Protein AF-A0A4Y9XYT8-F1 (afdb_monomer_lite)

Structure (mmCIF, N/CA/C/O backbone):
data_AF-A0A4Y9XYT8-F1
#
_entry.id   AF-A0A4Y9XYT8-F1
#
loop_
_atom_site.group_PDB
_atom_site.id
_atom_site.type_symbol
_atom_site.label_atom_id
_atom_site.label_alt_id
_atom_site.label_comp_id
_atom_site.label_asym_id
_atom_site.label_entity_id
_atom_site.label_seq_id
_atom_site.pdbx_PDB_ins_code
_atom_site.Cartn_x
_atom_site.Cartn_y
_atom_site.Cartn_z
_atom_site.occupancy
_atom_site.B_iso_or_equiv
_atom_site.auth_seq_id
_atom_site.auth_comp_id
_atom_site.auth_asym_id
_atom_site.auth_atom_id
_atom_site.pdbx_PDB_model_num
ATOM 1 N N . MET A 1 1 ? -50.948 -1.948 9.577 1.00 40.38 1 MET A N 1
ATOM 2 C CA . MET A 1 1 ? -50.170 -0.744 9.935 1.00 40.38 1 MET A CA 1
ATOM 3 C C . MET A 1 1 ? -48.791 -0.920 9.334 1.00 40.38 1 MET A C 1
ATOM 5 O O . MET A 1 1 ? -48.155 -1.920 9.627 1.00 40.38 1 MET A O 1
ATOM 9 N N . ILE A 1 2 ? -48.406 -0.050 8.404 1.00 36.47 2 ILE A N 1
ATOM 10 C CA . ILE A 1 2 ? -47.168 -0.154 7.622 1.00 36.47 2 ILE A CA 1
ATOM 11 C C . ILE A 1 2 ? -46.182 0.853 8.223 1.00 36.47 2 ILE A C 1
ATOM 13 O O . ILE A 1 2 ? -46.493 2.042 8.267 1.00 36.47 2 ILE A O 1
ATOM 17 N N . CYS A 1 3 ? -45.038 0.385 8.728 1.00 30.91 3 CYS A N 1
ATOM 18 C CA . CYS A 1 3 ? -43.943 1.254 9.167 1.00 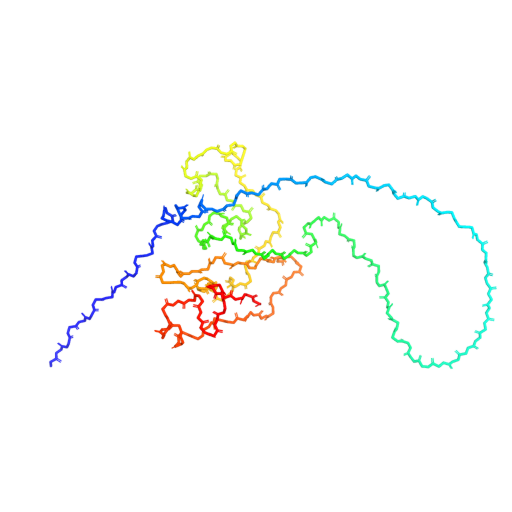30.91 3 CYS A CA 1
ATOM 19 C C . CYS A 1 3 ? -43.321 1.966 7.953 1.00 30.91 3 CYS A C 1
ATOM 21 O O . CYS A 1 3 ? -43.099 1.310 6.932 1.00 30.91 3 CYS A O 1
ATOM 23 N N . PRO A 1 4 ? -43.009 3.272 8.028 1.00 39.41 4 PRO A N 1
ATOM 24 C CA . PRO A 1 4 ? -42.284 3.945 6.957 1.00 39.41 4 PRO A CA 1
ATOM 25 C C . PRO A 1 4 ? -40.805 3.503 6.931 1.00 39.41 4 PRO A C 1
ATOM 27 O O . PRO A 1 4 ? -40.253 3.150 7.977 1.00 39.41 4 PRO A O 1
ATOM 30 N N . PRO A 1 5 ? -40.143 3.519 5.759 1.00 36.69 5 PRO A N 1
ATOM 31 C CA . PRO A 1 5 ? -38.741 3.137 5.635 1.00 36.69 5 PRO A CA 1
ATOM 32 C C . PRO A 1 5 ? -37.810 4.211 6.221 1.00 36.69 5 PRO A C 1
ATOM 34 O O . PRO A 1 5 ? -37.991 5.408 5.995 1.00 36.69 5 PRO A O 1
ATOM 37 N N . VAL A 1 6 ? -36.790 3.767 6.959 1.00 39.28 6 VAL A N 1
ATOM 38 C CA . VAL A 1 6 ? -35.702 4.603 7.492 1.00 39.28 6 VAL A CA 1
ATOM 39 C C . VAL A 1 6 ? -34.775 5.014 6.336 1.00 39.28 6 VAL A C 1
ATOM 41 O O . VAL A 1 6 ? -34.390 4.149 5.546 1.00 39.28 6 VAL A O 1
ATOM 44 N N . PRO A 1 7 ? -34.388 6.296 6.193 1.00 33.38 7 PRO A N 1
ATOM 45 C CA . PRO A 1 7 ? -33.489 6.712 5.122 1.00 33.38 7 PRO A CA 1
ATOM 46 C C . PRO A 1 7 ? -32.069 6.195 5.382 1.00 33.38 7 PRO A C 1
ATOM 48 O O . PRO A 1 7 ? -31.508 6.413 6.458 1.00 33.38 7 PRO A O 1
ATOM 51 N N . SER A 1 8 ? -31.462 5.539 4.387 1.00 35.75 8 SER A N 1
ATOM 52 C CA . SER A 1 8 ? -30.054 5.150 4.457 1.00 35.75 8 SER A CA 1
ATOM 53 C C . SER A 1 8 ? -29.175 6.403 4.412 1.00 35.75 8 SER A C 1
ATOM 55 O O . SER A 1 8 ? -29.166 7.166 3.442 1.00 35.75 8 SER A O 1
ATOM 57 N N . ARG A 1 9 ? -28.427 6.652 5.491 1.00 33.47 9 ARG A N 1
ATOM 58 C CA . ARG A 1 9 ? -27.338 7.630 5.463 1.00 33.47 9 ARG A CA 1
ATOM 59 C C . ARG A 1 9 ? -26.231 7.045 4.595 1.00 33.47 9 ARG A C 1
ATOM 61 O O . ARG A 1 9 ? -25.470 6.202 5.051 1.00 33.47 9 ARG A O 1
ATOM 68 N N . ARG A 1 10 ? -26.126 7.503 3.345 1.00 33.81 10 ARG A N 1
ATOM 69 C CA . ARG A 1 10 ? -24.861 7.416 2.608 1.00 33.81 10 ARG A CA 1
ATOM 70 C C . ARG A 1 10 ? -23.824 8.193 3.416 1.00 33.81 10 ARG A C 1
ATOM 72 O O . ARG A 1 10 ? -23.947 9.414 3.535 1.00 33.81 10 ARG A O 1
ATOM 79 N N . SER A 1 11 ? -22.839 7.501 3.980 1.00 33.44 11 SER A N 1
ATOM 80 C CA . SER A 1 11 ? -21.613 8.143 4.440 1.00 33.44 11 SER A CA 1
ATOM 81 C C . SER A 1 11 ? -21.019 8.873 3.234 1.00 33.44 11 SER A C 1
ATOM 83 O O . SER A 1 11 ? -20.747 8.286 2.186 1.00 33.44 11 SER A O 1
ATOM 85 N N . ARG A 1 12 ? -20.922 10.202 3.322 1.00 30.95 12 ARG A N 1
ATOM 86 C CA . ARG A 1 12 ? -20.112 10.958 2.370 1.00 30.95 12 ARG A CA 1
ATOM 87 C C . ARG A 1 12 ? -18.673 10.575 2.664 1.00 30.95 12 ARG A C 1
ATOM 89 O O . ARG A 1 12 ? -18.147 10.987 3.689 1.00 30.95 12 ARG A O 1
ATOM 96 N N . VAL A 1 13 ? -18.069 9.794 1.776 1.00 36.06 13 VAL A N 1
ATOM 97 C CA . VAL A 1 13 ? -16.615 9.650 1.724 1.00 36.06 13 VAL A CA 1
ATOM 98 C C . VAL A 1 13 ? -16.049 11.064 1.536 1.00 36.06 13 VAL A C 1
ATOM 100 O O . VAL A 1 13 ? -16.443 11.733 0.571 1.00 36.06 13 VAL A O 1
ATOM 103 N N . PRO A 1 14 ? -15.229 11.590 2.463 1.00 31.83 14 PRO A N 1
ATOM 104 C CA . PRO A 1 14 ? -14.625 12.895 2.274 1.00 31.83 14 PRO A CA 1
ATOM 105 C C . PRO A 1 14 ? -13.705 12.847 1.050 1.00 31.83 14 PRO A C 1
ATOM 107 O O . PRO A 1 14 ? -12.976 11.888 0.817 1.00 31.83 14 PRO A O 1
ATOM 110 N N . SER A 1 15 ? -13.796 13.884 0.222 1.00 34.72 15 SER A N 1
ATOM 111 C CA . SER A 1 15 ? -12.918 14.067 -0.931 1.00 34.72 15 SER A CA 1
ATOM 112 C C . SER A 1 15 ? -11.473 14.226 -0.451 1.00 34.72 15 SER A C 1
ATOM 114 O O . SER A 1 15 ? -11.229 14.947 0.516 1.00 34.72 15 SER A O 1
ATOM 116 N N . CYS A 1 16 ? -10.539 13.607 -1.184 1.00 38.94 16 CYS A N 1
ATOM 117 C CA . CYS A 1 16 ? -9.081 13.579 -0.981 1.00 38.94 16 CYS A CA 1
ATOM 118 C C . CYS A 1 16 ? -8.432 14.935 -0.617 1.00 38.94 16 CYS A C 1
ATOM 120 O O . CYS A 1 16 ? -7.343 14.979 -0.065 1.00 38.94 16 CYS A O 1
ATOM 122 N N . LYS A 1 17 ? -9.120 16.056 -0.859 1.00 37.78 17 LYS A N 1
ATOM 123 C CA . LYS A 1 17 ? -8.653 17.416 -0.560 1.00 37.78 17 LYS A CA 1
ATOM 124 C C . LYS A 1 17 ? -8.574 17.781 0.927 1.00 37.78 17 LYS A C 1
ATOM 126 O O . LYS A 1 17 ? -8.024 18.829 1.237 1.00 37.78 17 LYS A O 1
ATOM 131 N N . HIS A 1 18 ? -9.186 17.016 1.835 1.00 31.20 18 HIS A N 1
ATOM 132 C CA . HIS A 1 18 ? -9.219 17.375 3.264 1.00 31.20 18 HIS A CA 1
ATOM 133 C C . HIS A 1 18 ? -8.164 16.679 4.129 1.00 31.20 18 HIS A C 1
ATOM 135 O O . HIS A 1 18 ? -7.937 17.132 5.242 1.00 31.20 18 HIS A O 1
ATOM 141 N N . ILE A 1 19 ? -7.509 15.627 3.633 1.00 42.62 19 ILE A N 1
ATOM 142 C CA . ILE A 1 19 ? -6.565 14.835 4.439 1.00 42.62 19 ILE A CA 1
ATOM 143 C C . ILE A 1 19 ? -5.172 15.495 4.480 1.00 42.62 19 ILE A C 1
ATOM 145 O O . ILE A 1 19 ? -4.462 15.397 5.472 1.00 42.62 19 ILE A O 1
ATOM 149 N N . GLU A 1 20 ? -4.798 16.264 3.455 1.00 41.78 20 GLU A N 1
ATOM 150 C CA . GLU A 1 20 ? -3.432 16.798 3.340 1.00 41.78 20 GLU A CA 1
ATOM 151 C C . GLU A 1 20 ? -3.100 17.963 4.287 1.00 41.78 20 GLU A C 1
ATOM 153 O O . GLU A 1 20 ? -1.927 18.254 4.510 1.00 41.78 20 GLU A O 1
ATOM 158 N N . HIS A 1 21 ? -4.096 18.639 4.869 1.00 32.47 21 HIS A N 1
ATOM 159 C CA . HIS A 1 21 ? -3.844 19.867 5.633 1.00 32.47 21 HIS A CA 1
ATOM 160 C C . HIS A 1 21 ? -3.401 19.625 7.093 1.00 32.47 21 HIS A C 1
ATOM 162 O O . HIS A 1 21 ? -2.993 20.574 7.764 1.00 32.47 21 HIS A O 1
ATOM 168 N N . GLU A 1 22 ? -3.445 18.387 7.600 1.00 36.38 22 GLU A N 1
ATOM 169 C CA . GLU A 1 22 ? -3.077 18.076 8.996 1.00 36.38 22 GLU A CA 1
ATOM 170 C C . GLU A 1 22 ? -1.675 17.453 9.160 1.00 36.38 22 GLU A C 1
ATOM 172 O O . GLU A 1 22 ? -1.097 17.541 10.242 1.00 36.38 22 GLU A O 1
ATOM 177 N N . ALA A 1 23 ? -1.048 16.935 8.097 1.00 37.75 23 ALA A N 1
ATOM 178 C CA . ALA A 1 23 ? 0.221 16.195 8.200 1.00 37.75 23 ALA A CA 1
ATOM 179 C C . ALA A 1 23 ? 1.506 17.061 8.242 1.00 37.75 23 ALA A C 1
ATOM 181 O O . ALA A 1 23 ? 2.606 16.535 8.400 1.00 37.75 23 ALA A O 1
ATOM 182 N N . GLN A 1 24 ? 1.420 18.390 8.106 1.00 32.44 24 GLN A N 1
ATOM 183 C CA . GLN A 1 24 ? 2.600 19.246 7.862 1.00 32.44 24 GLN A CA 1
ATOM 184 C C . GLN A 1 24 ? 3.195 19.978 9.071 1.00 32.44 24 GLN A C 1
ATOM 186 O O . GLN A 1 24 ? 4.059 20.838 8.899 1.00 32.44 24 GLN A O 1
ATOM 191 N N . THR A 1 25 ? 2.834 19.603 10.302 1.00 34.47 25 THR A N 1
ATOM 192 C CA . THR A 1 25 ? 3.392 20.246 11.508 1.00 34.47 25 THR A CA 1
ATOM 193 C C . THR A 1 25 ? 4.054 19.260 12.476 1.00 34.47 25 THR A C 1
ATOM 195 O O . THR A 1 25 ? 3.701 19.224 13.646 1.00 34.47 25 THR A O 1
ATOM 198 N N . ALA A 1 26 ? 5.048 18.482 12.033 1.00 33.06 26 ALA A N 1
ATOM 199 C CA . ALA A 1 26 ? 6.052 17.889 12.930 1.00 33.06 26 ALA A CA 1
ATOM 200 C C . ALA A 1 26 ? 7.251 17.323 12.148 1.00 33.06 26 ALA A C 1
ATOM 202 O O . ALA A 1 26 ? 7.096 16.388 11.375 1.00 33.06 26 ALA A O 1
ATOM 203 N N . GLY A 1 27 ? 8.464 17.844 12.382 1.00 29.67 27 GLY A N 1
ATOM 204 C CA . GLY A 1 27 ? 9.699 17.150 11.981 1.00 29.67 27 GLY A CA 1
ATOM 205 C C . GLY A 1 27 ? 10.807 18.019 11.384 1.00 29.67 27 GLY A C 1
ATOM 206 O O . GLY A 1 27 ? 11.159 17.870 10.221 1.00 29.67 27 GLY A O 1
ATOM 207 N N . THR A 1 28 ? 11.430 18.893 12.183 1.00 29.36 28 THR A N 1
ATOM 208 C CA . THR A 1 28 ? 12.785 19.384 11.867 1.00 29.36 28 THR A CA 1
ATOM 209 C C . THR A 1 28 ? 13.800 18.424 12.478 1.00 29.36 28 THR A C 1
ATOM 211 O O . THR A 1 28 ? 13.913 18.373 13.701 1.00 29.36 28 THR A O 1
ATOM 214 N N . SER A 1 29 ? 14.563 17.698 11.657 1.00 31.34 29 SER A N 1
ATOM 215 C CA . SER A 1 29 ? 15.675 16.866 12.135 1.00 31.34 29 SER A CA 1
ATOM 216 C C . SER A 1 29 ? 16.992 17.239 11.451 1.00 31.34 29 SER A C 1
ATOM 218 O O . SER A 1 29 ? 17.051 17.478 10.244 1.00 31.34 29 SER A O 1
ATOM 220 N N . ARG A 1 30 ? 18.045 17.372 12.265 1.00 30.67 30 ARG A N 1
ATOM 221 C CA . ARG A 1 30 ? 19.384 17.857 11.894 1.00 30.67 30 ARG A CA 1
ATOM 222 C C . ARG A 1 30 ? 20.196 16.747 11.211 1.00 30.67 30 ARG A C 1
ATOM 224 O O . ARG A 1 30 ? 20.225 15.622 11.696 1.00 30.67 30 ARG A O 1
ATOM 231 N N . LYS A 1 31 ? 20.896 17.086 10.121 1.00 24.55 31 LYS A N 1
ATOM 232 C CA . LYS A 1 31 ? 21.837 16.204 9.404 1.00 24.55 31 LYS A CA 1
ATOM 233 C C . LYS A 1 31 ? 23.101 15.928 10.231 1.00 24.55 31 LYS A C 1
ATOM 235 O O . LYS A 1 31 ? 23.687 16.866 10.767 1.00 24.55 31 LYS A O 1
ATOM 240 N N . VAL A 1 32 ? 23.560 14.676 10.237 1.00 30.64 32 VAL A N 1
ATOM 241 C CA . VAL A 1 32 ? 24.922 14.270 10.624 1.00 30.64 32 VAL A CA 1
ATOM 242 C C . VAL A 1 32 ? 25.472 13.375 9.507 1.00 30.64 32 VAL A C 1
ATOM 244 O O . VAL A 1 32 ? 24.820 12.406 9.126 1.00 30.64 32 VAL A O 1
ATOM 247 N N . GLU A 1 33 ? 26.633 13.728 8.952 1.00 26.97 33 GLU A N 1
ATOM 248 C CA . GLU A 1 33 ? 27.355 12.952 7.928 1.00 26.97 33 GLU A CA 1
ATOM 249 C C . GLU A 1 33 ? 28.389 12.006 8.573 1.00 26.97 33 GLU A C 1
ATOM 251 O O . GLU A 1 33 ? 29.023 12.408 9.552 1.00 26.97 33 GLU A O 1
ATOM 256 N N . PRO A 1 34 ? 28.630 10.794 8.029 1.00 30.92 34 PRO A N 1
ATOM 257 C CA . PRO A 1 34 ? 29.733 9.936 8.456 1.00 30.92 34 PRO A CA 1
ATOM 258 C C . PRO A 1 34 ? 30.921 9.936 7.469 1.00 30.92 34 PRO A C 1
ATOM 260 O O . PRO A 1 34 ? 30.753 9.900 6.250 1.00 30.92 34 PRO A O 1
ATOM 263 N N . THR A 1 35 ? 32.139 9.933 8.017 1.00 29.61 35 THR A N 1
ATOM 264 C CA . THR A 1 35 ? 33.430 9.800 7.310 1.00 29.61 35 THR A CA 1
ATOM 265 C C . THR A 1 35 ? 33.824 8.333 7.052 1.00 29.61 35 THR A C 1
ATOM 267 O O . THR A 1 35 ? 33.418 7.465 7.824 1.00 29.61 35 THR A O 1
ATOM 270 N N . PRO A 1 36 ? 34.642 8.028 6.020 1.00 32.22 36 PRO A N 1
ATOM 271 C CA . PRO A 1 36 ? 34.944 6.654 5.613 1.00 32.22 36 PRO A CA 1
ATOM 272 C C . PRO A 1 36 ? 36.187 6.073 6.310 1.00 32.22 36 PRO A C 1
ATOM 274 O O . PRO A 1 36 ? 37.252 6.688 6.301 1.00 32.22 36 PRO A O 1
ATOM 277 N N . GLU A 1 37 ? 36.079 4.847 6.830 1.00 31.31 37 GLU A N 1
ATOM 278 C CA . GLU A 1 37 ? 37.227 4.040 7.265 1.00 31.31 37 GLU A CA 1
ATOM 279 C C . GLU A 1 37 ? 37.629 3.009 6.197 1.00 31.31 37 GLU A C 1
ATOM 281 O O . GLU A 1 37 ? 36.810 2.298 5.614 1.00 31.31 37 GLU A O 1
ATOM 286 N N . THR A 1 38 ? 38.931 2.957 5.933 1.00 31.44 38 THR A N 1
ATOM 287 C CA . THR A 1 38 ? 39.626 2.108 4.960 1.00 31.44 38 THR A CA 1
ATOM 288 C C . THR A 1 38 ? 39.922 0.715 5.522 1.00 31.44 38 THR A C 1
ATOM 290 O O . THR A 1 38 ? 40.574 0.608 6.559 1.00 31.44 38 THR A O 1
ATOM 293 N N . TYR A 1 39 ? 39.540 -0.357 4.815 1.00 28.14 39 TYR A N 1
ATOM 294 C CA . TYR A 1 39 ? 39.854 -1.736 5.215 1.00 28.14 39 TYR A CA 1
ATOM 295 C C . TYR A 1 39 ? 41.159 -2.239 4.575 1.00 28.14 39 TYR A C 1
ATOM 297 O O . TYR A 1 39 ? 41.340 -2.193 3.356 1.00 28.14 39 TYR A O 1
ATOM 305 N N . GLY A 1 40 ? 42.083 -2.691 5.426 1.00 31.53 40 GLY A N 1
ATOM 306 C CA . GLY A 1 40 ? 43.433 -3.129 5.083 1.00 31.53 40 GLY A CA 1
ATOM 307 C C . GLY A 1 40 ? 43.525 -4.552 4.521 1.00 31.53 40 GLY A C 1
ATOM 308 O O . GLY A 1 40 ? 42.749 -5.446 4.841 1.00 31.53 40 GLY A O 1
ATOM 309 N N . ARG A 1 41 ? 44.538 -4.730 3.672 1.00 29.45 41 ARG A N 1
ATOM 310 C CA . ARG A 1 41 ? 44.947 -5.937 2.943 1.00 29.45 41 ARG A CA 1
ATOM 311 C C . ARG A 1 41 ? 45.745 -6.882 3.861 1.00 29.45 41 ARG A C 1
ATOM 313 O O . ARG A 1 41 ? 46.766 -6.468 4.400 1.00 29.45 41 ARG A O 1
ATOM 320 N N . GLY A 1 42 ? 45.330 -8.147 3.981 1.00 29.73 42 GLY A N 1
ATOM 321 C CA . GLY A 1 42 ? 46.046 -9.208 4.707 1.00 29.73 42 GLY A CA 1
ATOM 322 C C . GLY A 1 42 ? 46.347 -10.413 3.811 1.00 29.73 42 GLY A C 1
ATOM 323 O O . GLY A 1 42 ? 45.466 -10.916 3.125 1.00 29.73 42 GLY A O 1
ATOM 324 N N . VAL A 1 43 ? 47.614 -10.821 3.796 1.00 31.00 43 VAL A N 1
ATOM 325 C CA . VAL A 1 43 ? 48.253 -11.844 2.949 1.00 31.00 43 VAL A CA 1
ATOM 326 C C . VAL A 1 43 ? 48.176 -13.224 3.620 1.00 31.00 43 VAL A C 1
ATOM 328 O O . VAL A 1 43 ? 48.321 -13.300 4.836 1.00 31.00 43 VAL A O 1
ATOM 331 N N . GLY A 1 44 ? 48.043 -14.314 2.854 1.00 27.22 44 GLY A N 1
ATOM 332 C CA . GLY A 1 44 ? 48.206 -15.679 3.377 1.00 27.22 44 GLY A CA 1
ATOM 333 C C . GLY A 1 44 ? 48.529 -16.706 2.288 1.00 27.22 44 GLY A C 1
ATOM 334 O O . GLY A 1 44 ? 47.726 -16.908 1.384 1.00 27.22 44 GLY A O 1
ATOM 335 N N . GLY A 1 45 ? 49.722 -17.306 2.372 1.00 27.69 45 GLY A N 1
ATOM 336 C CA . GLY A 1 45 ? 50.237 -18.362 1.493 1.00 27.69 45 GLY A CA 1
ATOM 337 C C . GLY A 1 45 ? 49.952 -19.792 1.981 1.00 27.69 45 GLY A C 1
ATOM 338 O O . GLY A 1 45 ? 49.478 -20.016 3.090 1.00 27.69 45 GLY A O 1
ATOM 339 N N . GLU A 1 46 ? 50.260 -20.739 1.097 1.00 29.98 46 GLU A N 1
ATOM 340 C CA . GLU A 1 46 ? 49.876 -22.159 1.035 1.00 29.98 46 GLU A CA 1
ATOM 341 C C . GLU A 1 46 ? 50.609 -23.114 2.016 1.00 29.98 46 GLU A C 1
ATOM 343 O O . GLU A 1 46 ? 51.804 -22.923 2.264 1.00 29.98 46 GLU A O 1
ATOM 348 N N . ARG A 1 47 ? 49.953 -24.224 2.440 1.00 30.64 47 ARG A N 1
ATOM 349 C CA . ARG A 1 47 ? 50.312 -25.643 2.110 1.00 30.64 47 ARG A CA 1
ATOM 350 C C . ARG A 1 47 ? 49.644 -26.745 2.986 1.00 30.64 47 ARG A C 1
ATOM 352 O O . ARG A 1 47 ? 49.800 -26.760 4.197 1.00 30.64 47 ARG A O 1
ATOM 359 N N . ASN A 1 48 ? 49.001 -27.689 2.279 1.00 28.48 48 ASN A N 1
ATOM 360 C CA . ASN A 1 48 ? 48.954 -29.175 2.324 1.00 28.48 48 ASN A CA 1
ATOM 361 C C . ASN A 1 48 ? 48.708 -30.052 3.588 1.00 28.48 48 ASN A C 1
ATOM 363 O O . ASN A 1 48 ? 49.545 -30.156 4.475 1.00 28.48 48 ASN A O 1
ATOM 367 N N . GLU A 1 49 ? 47.603 -30.815 3.470 1.00 33.66 49 GLU A N 1
ATOM 368 C CA . GLU A 1 49 ? 47.334 -32.271 3.633 1.00 33.66 49 GLU A CA 1
ATOM 369 C C . GLU A 1 49 ? 47.755 -33.107 4.867 1.00 33.66 49 GLU A C 1
ATOM 371 O O . GLU A 1 49 ? 48.926 -33.276 5.191 1.00 33.66 49 GLU A O 1
ATOM 376 N N . GLY A 1 50 ? 46.761 -33.834 5.410 1.00 27.38 50 GLY A N 1
ATOM 377 C CA . GLY A 1 50 ? 46.916 -35.042 6.231 1.00 27.38 50 GLY A CA 1
ATOM 378 C C . GLY A 1 50 ? 45.574 -35.767 6.450 1.00 27.38 50 GLY A C 1
ATOM 379 O O . GLY A 1 50 ? 44.610 -35.164 6.906 1.00 27.38 50 GLY A O 1
ATOM 380 N N . ARG A 1 51 ? 45.502 -37.060 6.100 1.00 33.00 51 ARG A N 1
ATOM 381 C CA . ARG A 1 51 ? 44.309 -37.938 6.122 1.00 33.00 51 ARG A CA 1
ATOM 382 C C . ARG A 1 51 ? 44.306 -38.859 7.351 1.00 33.00 51 ARG A C 1
ATOM 384 O O . ARG A 1 51 ? 45.313 -39.519 7.587 1.00 33.00 51 ARG A O 1
ATOM 391 N N . ALA A 1 52 ? 43.162 -39.022 8.026 1.00 29.88 52 ALA A N 1
ATOM 392 C CA . ALA A 1 52 ? 42.831 -40.206 8.839 1.00 29.88 52 ALA A CA 1
ATOM 393 C C . ALA A 1 52 ? 41.304 -40.354 9.039 1.00 29.88 52 ALA A C 1
ATOM 395 O O . ALA A 1 52 ? 40.597 -39.367 9.210 1.00 29.88 52 ALA A O 1
ATOM 396 N N . ASN A 1 53 ? 40.816 -41.600 8.981 1.00 34.44 53 ASN A N 1
ATOM 397 C CA . ASN A 1 53 ? 39.407 -42.020 9.041 1.00 34.44 53 ASN A CA 1
ATOM 398 C C . ASN A 1 53 ? 38.835 -42.053 10.475 1.00 34.44 53 ASN A C 1
ATOM 400 O O . ASN A 1 53 ? 39.536 -42.454 11.401 1.00 34.44 53 ASN A O 1
ATOM 404 N N . GLY A 1 54 ? 37.523 -41.827 10.612 1.00 29.16 54 GLY A N 1
ATOM 405 C CA . GLY A 1 54 ? 36.725 -42.214 11.784 1.00 29.16 54 GLY A CA 1
ATOM 406 C C . GLY A 1 54 ? 35.223 -42.014 11.545 1.00 29.16 54 GLY A C 1
ATOM 407 O O . GLY A 1 54 ? 34.800 -40.928 11.175 1.00 29.16 54 GLY A O 1
ATOM 408 N N . SER A 1 55 ? 34.425 -43.072 11.707 1.00 40.62 55 SER A N 1
ATOM 409 C CA . SER A 1 55 ? 32.959 -43.068 11.587 1.00 40.62 55 SER A CA 1
ATOM 410 C C . SER A 1 55 ? 32.281 -42.497 12.836 1.00 40.62 55 SER A C 1
ATOM 412 O O . SER A 1 55 ? 32.576 -42.982 13.923 1.00 40.62 55 SER A O 1
ATOM 414 N N . ALA A 1 56 ? 31.313 -41.585 12.686 1.00 32.31 56 ALA A N 1
ATOM 415 C CA . ALA A 1 56 ? 30.164 -41.431 13.591 1.00 32.31 56 ALA A CA 1
ATOM 416 C C . ALA A 1 56 ? 29.168 -40.378 13.071 1.00 32.31 56 ALA A C 1
ATOM 418 O O . ALA A 1 56 ? 29.586 -39.299 12.682 1.00 32.31 56 ALA A O 1
ATOM 419 N N . ALA A 1 57 ? 27.875 -40.711 13.186 1.00 31.77 57 ALA A N 1
ATOM 420 C CA . ALA A 1 57 ? 26.699 -39.832 13.226 1.00 31.77 57 ALA A CA 1
ATOM 421 C C . ALA A 1 57 ? 26.426 -38.923 12.009 1.00 31.77 57 ALA A C 1
ATOM 423 O O . ALA A 1 57 ? 27.260 -38.145 11.574 1.00 31.77 57 ALA A O 1
ATOM 424 N N . GLY A 1 58 ? 25.202 -39.005 11.476 1.00 44.06 58 GLY A N 1
ATOM 425 C CA . GLY A 1 58 ? 24.738 -38.150 10.386 1.00 44.06 58 GLY A CA 1
ATOM 426 C C . GLY A 1 58 ? 24.845 -36.670 10.748 1.00 44.06 58 GLY A C 1
ATOM 427 O O . GLY A 1 58 ? 24.047 -36.157 11.530 1.00 44.06 58 GLY A O 1
ATOM 428 N N . GLU A 1 59 ? 25.830 -35.997 10.161 1.00 36.66 59 GLU A N 1
ATOM 429 C CA . GLU A 1 59 ? 25.919 -34.546 10.138 1.00 36.66 59 GLU A CA 1
ATOM 430 C C . GLU A 1 59 ? 24.751 -33.999 9.317 1.00 36.66 59 GLU A C 1
ATOM 432 O O . GLU A 1 59 ? 24.578 -34.326 8.139 1.00 36.66 59 GLU A O 1
ATOM 437 N N . LEU A 1 60 ? 23.961 -33.122 9.938 1.00 54.19 60 LEU A N 1
ATOM 438 C CA . LEU A 1 60 ? 23.202 -32.106 9.223 1.00 54.19 60 LEU A CA 1
ATOM 439 C C . LEU A 1 60 ? 24.228 -31.256 8.469 1.00 54.19 60 LEU A C 1
ATOM 441 O O . LEU A 1 60 ? 24.735 -30.266 8.992 1.00 54.19 60 LEU A O 1
ATOM 445 N N . SER A 1 61 ? 24.581 -31.693 7.259 1.00 47.16 61 SER A N 1
ATOM 446 C CA . SER A 1 61 ? 25.360 -30.904 6.320 1.00 47.16 61 SER A CA 1
ATOM 447 C C . SER A 1 61 ? 24.514 -29.682 6.004 1.00 47.16 61 SER A C 1
ATOM 449 O O . SER A 1 61 ? 23.612 -29.722 5.167 1.00 47.16 61 SER A O 1
ATOM 451 N N . GLY A 1 62 ? 24.758 -28.604 6.750 1.00 61.97 62 GLY A N 1
ATOM 452 C CA . GLY A 1 62 ? 24.375 -27.265 6.356 1.00 61.97 62 GLY A CA 1
ATOM 453 C C . GLY A 1 62 ? 25.088 -26.993 5.047 1.00 61.97 62 GLY A C 1
ATOM 454 O O . GLY A 1 62 ? 26.198 -26.466 5.041 1.00 61.97 62 GLY A O 1
ATOM 455 N N . SER A 1 63 ? 24.487 -27.432 3.940 1.00 61.72 63 SER A N 1
ATOM 456 C CA . SER A 1 63 ? 24.957 -27.098 2.614 1.00 61.72 63 SER A CA 1
ATOM 457 C C . SER A 1 63 ? 24.884 -25.584 2.542 1.00 61.72 63 SER A C 1
ATOM 459 O O . SER A 1 63 ? 23.789 -25.015 2.495 1.00 61.72 63 SER A O 1
ATOM 461 N N . SER A 1 64 ? 26.038 -24.929 2.596 1.00 71.06 64 SER A N 1
ATOM 462 C CA . SER A 1 64 ? 26.170 -23.528 2.242 1.00 71.06 64 SER A CA 1
ATOM 463 C C . SER A 1 64 ? 25.863 -23.431 0.754 1.00 71.06 64 SER A C 1
ATOM 465 O O . SER A 1 64 ? 26.748 -23.470 -0.100 1.00 71.06 64 SER A O 1
ATOM 467 N N . LEU A 1 65 ? 24.569 -23.394 0.430 1.00 77.75 65 LEU A N 1
ATOM 468 C CA . LEU A 1 65 ? 24.131 -23.082 -0.915 1.00 77.75 65 LEU A CA 1
ATOM 469 C C . LEU A 1 65 ? 24.806 -21.761 -1.293 1.00 77.75 65 LEU A C 1
ATOM 471 O O . LEU A 1 65 ? 24.833 -20.834 -0.472 1.00 77.75 65 LEU A O 1
ATOM 475 N N . PRO A 1 66 ? 25.403 -21.676 -2.492 1.00 85.06 66 PRO A N 1
ATOM 476 C CA . PRO A 1 66 ? 26.013 -20.436 -2.925 1.00 85.06 66 PRO A CA 1
ATOM 477 C C . PRO A 1 66 ? 24.952 -19.326 -2.895 1.00 85.06 66 PRO A C 1
ATOM 479 O O . PRO A 1 66 ? 23.781 -19.601 -3.187 1.00 85.06 66 PRO A O 1
ATOM 482 N N . PRO A 1 67 ? 25.329 -18.082 -2.545 1.00 85.12 67 PRO A N 1
ATOM 483 C CA . PRO A 1 67 ? 24.393 -16.971 -2.535 1.00 85.12 67 PRO A CA 1
ATOM 484 C C . PRO A 1 67 ? 23.650 -16.870 -3.874 1.00 85.12 67 PRO A C 1
ATOM 486 O O . PRO A 1 67 ? 24.271 -17.033 -4.930 1.00 85.12 67 PRO A O 1
ATOM 489 N N . PRO A 1 68 ? 22.334 -16.604 -3.860 1.00 86.56 68 PRO A N 1
ATOM 490 C CA . PRO A 1 68 ? 21.567 -16.474 -5.086 1.00 86.56 68 PRO A CA 1
ATOM 491 C C . PRO A 1 68 ? 22.096 -15.305 -5.924 1.00 86.56 68 PRO A C 1
ATOM 493 O O . PRO A 1 68 ? 22.299 -14.199 -5.423 1.00 86.56 68 PRO A O 1
ATOM 496 N N . VAL A 1 69 ? 22.310 -15.557 -7.216 1.00 90.69 69 VAL A N 1
ATOM 497 C CA . VAL A 1 69 ? 22.739 -14.547 -8.189 1.00 90.69 69 VAL A CA 1
ATOM 498 C C . VAL A 1 69 ? 21.543 -14.152 -9.042 1.00 90.69 69 VAL A C 1
ATOM 500 O O . VAL A 1 69 ? 20.933 -14.986 -9.712 1.00 90.69 69 VAL A O 1
ATOM 503 N N . TYR A 1 70 ? 21.222 -12.862 -9.045 1.00 89.81 70 TYR A N 1
ATOM 504 C CA . TYR A 1 70 ? 20.110 -12.311 -9.811 1.00 89.81 70 TYR A CA 1
ATOM 505 C C . TYR A 1 70 ? 20.633 -11.617 -11.066 1.00 89.81 70 TYR A C 1
ATOM 507 O O . TYR A 1 70 ? 21.526 -10.778 -10.998 1.00 89.81 70 TYR A O 1
ATOM 515 N N . SER A 1 71 ? 20.065 -11.948 -12.227 1.00 91.19 71 SER A N 1
ATOM 516 C CA . SER A 1 71 ? 20.460 -11.331 -13.502 1.00 91.19 71 SER A CA 1
ATOM 517 C C . SER A 1 71 ? 19.911 -9.910 -13.696 1.00 91.19 71 SER A C 1
ATOM 519 O O . SER A 1 71 ? 20.384 -9.190 -14.564 1.00 91.19 71 SER A O 1
ATOM 521 N N . ASP A 1 72 ? 18.856 -9.547 -12.962 1.00 90.38 72 ASP A N 1
ATOM 522 C CA . ASP A 1 72 ? 18.216 -8.226 -12.964 1.00 90.38 72 ASP A CA 1
ATOM 523 C C . ASP A 1 72 ? 17.643 -7.945 -11.568 1.00 90.38 72 ASP A C 1
ATOM 525 O O . ASP A 1 72 ? 17.232 -8.873 -10.866 1.00 90.38 72 ASP A O 1
ATOM 529 N N . GLY A 1 73 ? 17.570 -6.670 -11.186 1.00 87.75 73 GLY A N 1
ATOM 530 C CA . GLY A 1 73 ? 17.060 -6.240 -9.884 1.00 87.75 73 GLY A CA 1
ATOM 531 C C . GLY A 1 73 ? 15.589 -6.596 -9.656 1.00 87.75 73 GLY A C 1
ATOM 532 O O . GLY A 1 73 ? 15.190 -6.819 -8.521 1.00 87.75 73 GLY A O 1
ATOM 533 N N . THR A 1 74 ? 14.788 -6.743 -10.719 1.00 90.00 74 THR A N 1
ATOM 534 C CA . THR A 1 74 ? 13.376 -7.168 -10.607 1.00 90.00 74 THR A CA 1
ATOM 535 C C . THR A 1 74 ? 13.206 -8.613 -10.127 1.00 90.00 74 THR A C 1
ATOM 537 O O . THR A 1 74 ? 12.126 -8.995 -9.681 1.00 90.00 74 THR A O 1
ATOM 540 N N . LYS A 1 75 ? 14.271 -9.422 -10.188 1.00 90.50 75 LYS A N 1
ATOM 541 C CA . LYS A 1 75 ? 14.278 -10.805 -9.691 1.00 90.50 75 LYS A CA 1
ATOM 542 C C . LYS A 1 75 ? 14.613 -10.902 -8.206 1.00 90.50 75 LYS A C 1
ATOM 544 O O . LYS A 1 75 ? 14.503 -11.983 -7.641 1.00 90.50 75 LYS A O 1
ATOM 549 N N . ILE A 1 76 ? 15.022 -9.799 -7.587 1.00 93.44 76 ILE A N 1
ATOM 550 C CA . ILE A 1 76 ? 15.270 -9.748 -6.151 1.00 93.44 76 ILE A CA 1
ATOM 551 C C . ILE A 1 76 ? 13.901 -9.668 -5.452 1.00 93.44 76 ILE A C 1
ATOM 553 O O . ILE A 1 76 ? 13.098 -8.792 -5.790 1.00 93.44 76 ILE A O 1
ATOM 557 N N . PRO A 1 77 ? 13.581 -10.581 -4.517 1.00 93.81 77 PRO A N 1
ATOM 558 C CA . PRO A 1 77 ? 12.370 -10.476 -3.709 1.00 93.81 77 PRO A CA 1
ATOM 559 C C . PRO A 1 77 ? 12.337 -9.145 -2.950 1.00 93.81 77 PRO A C 1
ATOM 561 O O . PRO A 1 77 ? 13.338 -8.737 -2.365 1.00 93.81 77 PRO A O 1
ATOM 564 N N . LEU A 1 78 ? 11.189 -8.472 -2.972 1.00 94.69 78 LEU A N 1
ATOM 565 C CA . LEU A 1 78 ? 11.001 -7.157 -2.371 1.00 94.69 78 LEU A CA 1
ATOM 566 C C . LEU A 1 78 ? 9.743 -7.181 -1.513 1.00 94.69 78 LEU A C 1
ATOM 568 O O . LEU A 1 78 ? 8.685 -7.595 -1.988 1.00 94.69 78 LEU A O 1
ATOM 572 N N . ILE A 1 79 ? 9.880 -6.697 -0.282 1.00 96.00 79 ILE A N 1
ATOM 573 C CA . ILE A 1 79 ? 8.779 -6.372 0.618 1.00 96.00 79 ILE A CA 1
ATOM 574 C C . ILE A 1 79 ? 8.957 -4.906 1.016 1.00 96.00 79 ILE A C 1
ATOM 576 O O . ILE A 1 79 ? 10.065 -4.500 1.366 1.00 96.00 79 ILE A O 1
ATOM 580 N N . ILE A 1 80 ? 7.890 -4.119 0.918 1.00 95.44 80 ILE A N 1
ATOM 581 C CA . ILE A 1 80 ? 7.848 -2.721 1.352 1.00 95.44 80 ILE A CA 1
ATOM 582 C C . ILE A 1 80 ? 6.759 -2.628 2.411 1.00 95.44 80 ILE A C 1
ATOM 584 O O . ILE A 1 80 ? 5.600 -2.894 2.104 1.00 95.44 80 ILE A O 1
ATOM 588 N N . CYS A 1 81 ? 7.133 -2.257 3.628 1.00 94.69 81 CYS A N 1
ATOM 589 C CA . CYS A 1 81 ? 6.201 -1.986 4.714 1.00 94.69 81 CYS A CA 1
ATOM 590 C C . CYS A 1 81 ? 6.366 -0.522 5.086 1.00 94.69 81 CYS A C 1
ATOM 592 O O . CYS A 1 81 ? 7.487 -0.113 5.395 1.00 94.69 81 CYS A O 1
ATOM 594 N N . ASP A 1 82 ? 5.288 0.246 5.031 1.00 93.00 82 ASP A N 1
ATOM 595 C CA . ASP A 1 82 ? 5.321 1.644 5.443 1.00 93.00 82 ASP A CA 1
ATOM 596 C C . ASP A 1 82 ? 3.927 2.123 5.856 1.00 93.00 82 ASP A C 1
ATOM 598 O O . ASP A 1 82 ? 2.915 1.568 5.407 1.00 93.00 82 ASP A O 1
ATOM 602 N N . ASP A 1 83 ? 3.904 3.173 6.672 1.00 91.75 83 ASP A N 1
ATOM 603 C CA . ASP A 1 83 ? 2.723 4.011 6.856 1.00 91.75 83 ASP A CA 1
ATOM 604 C C . ASP A 1 83 ? 2.751 5.080 5.764 1.00 91.75 83 ASP A C 1
ATOM 606 O O . ASP A 1 83 ? 3.461 6.089 5.827 1.00 91.75 83 ASP A O 1
ATOM 610 N N . PHE A 1 84 ? 1.981 4.833 4.716 1.00 91.69 84 PHE A N 1
ATOM 611 C CA . PHE A 1 84 ? 1.975 5.700 3.555 1.00 91.69 84 PHE A CA 1
ATOM 612 C C . PHE A 1 84 ? 1.073 6.925 3.735 1.00 91.69 84 PHE A C 1
ATOM 614 O O . PHE A 1 84 ? 1.095 7.803 2.868 1.00 91.69 84 PHE A O 1
ATOM 621 N N . ASN A 1 85 ? 0.264 6.987 4.803 1.00 90.69 85 ASN A N 1
ATOM 622 C CA . ASN A 1 85 ? -0.730 8.042 5.021 1.00 90.69 85 ASN A CA 1
ATOM 623 C C . ASN A 1 85 ? -1.599 8.319 3.776 1.00 90.69 85 ASN A C 1
ATOM 625 O O . ASN A 1 85 ? -1.979 9.455 3.483 1.00 90.69 85 ASN A O 1
ATOM 629 N N . LEU A 1 86 ? -1.897 7.265 3.012 1.00 89.38 86 LEU A N 1
ATOM 630 C CA . LEU A 1 86 ? -2.636 7.339 1.758 1.00 89.38 86 LEU A CA 1
ATOM 631 C C . LEU A 1 86 ? -3.880 6.471 1.812 1.00 89.38 86 LEU A C 1
ATOM 633 O O . LEU A 1 86 ? -3.918 5.461 2.498 1.00 89.38 86 LEU A O 1
ATOM 637 N N . MET A 1 87 ? -4.884 6.841 1.025 1.00 90.25 87 MET A N 1
ATOM 638 C CA . MET A 1 87 ? -6.058 6.002 0.800 1.00 90.25 87 MET A CA 1
ATOM 639 C C . MET A 1 87 ? -5.866 5.149 -0.464 1.00 90.25 87 MET A C 1
ATOM 641 O O . MET A 1 87 ? -5.124 5.562 -1.364 1.00 90.25 87 MET A O 1
ATOM 645 N N . PRO A 1 88 ? -6.609 4.038 -0.637 1.00 89.56 88 PRO A N 1
ATOM 646 C CA . PRO A 1 88 ? -6.517 3.195 -1.835 1.00 89.56 88 PRO A CA 1
ATOM 647 C C . PRO A 1 88 ? -6.851 3.923 -3.150 1.00 89.56 88 PRO A C 1
ATOM 649 O O . PRO A 1 88 ? -6.533 3.446 -4.233 1.00 89.56 88 PRO A O 1
ATOM 652 N N . ALA A 1 89 ? -7.501 5.089 -3.063 1.00 89.00 89 ALA A N 1
ATOM 653 C CA . ALA A 1 89 ? -7.804 5.960 -4.198 1.00 89.00 89 ALA A CA 1
ATOM 654 C C . ALA A 1 89 ? -6.662 6.930 -4.573 1.00 89.00 89 ALA A C 1
ATOM 656 O O . ALA A 1 89 ? -6.833 7.722 -5.495 1.00 89.00 89 ALA A O 1
ATOM 657 N N . SER A 1 90 ? -5.542 6.913 -3.846 1.00 92.69 90 SER A N 1
ATOM 658 C CA . SER A 1 90 ? -4.396 7.787 -4.110 1.00 92.69 90 SER A CA 1
ATOM 659 C C . SER A 1 90 ? -3.577 7.327 -5.318 1.00 92.69 90 SER A C 1
ATOM 661 O O . SER A 1 90 ? -3.470 6.137 -5.629 1.00 92.69 90 SER A O 1
ATOM 663 N N . GLY A 1 91 ? -2.903 8.279 -5.952 1.00 93.06 91 GLY A N 1
ATOM 664 C CA . GLY A 1 91 ? -1.999 8.052 -7.071 1.00 93.06 91 GLY A CA 1
ATOM 665 C C . GLY A 1 91 ? -0.748 7.278 -6.671 1.00 93.06 91 GLY A C 1
ATOM 666 O O . GLY A 1 91 ? -0.178 6.584 -7.506 1.00 93.06 91 GLY A O 1
ATOM 667 N N . VAL A 1 92 ? -0.330 7.333 -5.400 1.00 93.44 92 VAL A N 1
ATOM 668 C CA . VAL A 1 92 ? 0.775 6.502 -4.888 1.00 93.44 92 VAL A CA 1
ATOM 669 C C . VAL A 1 92 ? 0.349 5.035 -4.811 1.00 93.44 92 VAL A C 1
ATOM 671 O O . VAL A 1 92 ? 1.095 4.163 -5.262 1.00 93.44 92 VAL A O 1
ATOM 674 N N . TYR A 1 93 ? -0.866 4.756 -4.329 1.00 94.38 93 TYR A N 1
ATOM 675 C CA . TYR A 1 93 ? -1.424 3.403 -4.342 1.00 94.38 93 TYR A CA 1
ATOM 676 C C . TYR A 1 93 ? -1.580 2.874 -5.774 1.00 94.38 93 TYR A C 1
ATOM 678 O O . TYR A 1 93 ? -1.184 1.741 -6.074 1.00 94.38 93 TYR A O 1
ATOM 686 N N . GLU A 1 94 ? -2.105 3.707 -6.681 1.00 94.25 94 GLU A N 1
ATOM 687 C CA . GLU A 1 94 ? -2.204 3.381 -8.107 1.00 94.25 94 GLU A CA 1
ATOM 688 C C . GLU A 1 94 ? -0.821 3.095 -8.699 1.00 94.25 94 GLU A C 1
ATOM 690 O O . GLU A 1 94 ? -0.632 2.085 -9.378 1.00 94.25 94 GLU A O 1
ATOM 695 N N . PHE A 1 95 ? 0.164 3.942 -8.403 1.00 94.88 95 PHE A N 1
ATOM 696 C CA . PHE A 1 95 ? 1.522 3.802 -8.903 1.00 94.88 95 PHE A CA 1
ATOM 697 C C . PHE A 1 95 ? 2.149 2.473 -8.477 1.00 94.88 95 PHE A C 1
ATOM 699 O O . PHE A 1 95 ? 2.670 1.764 -9.338 1.00 94.88 95 PHE A O 1
ATOM 706 N N . LEU A 1 96 ? 2.046 2.110 -7.193 1.00 95.19 96 LEU A N 1
ATOM 707 C CA . LEU A 1 96 ? 2.589 0.859 -6.650 1.00 95.19 96 LEU A CA 1
ATOM 708 C C . LEU A 1 96 ? 1.835 -0.386 -7.144 1.00 95.19 96 LEU A C 1
ATOM 710 O O . LEU A 1 96 ? 2.453 -1.434 -7.340 1.00 95.19 96 LEU A O 1
ATOM 714 N N . SER A 1 97 ? 0.526 -0.285 -7.387 1.00 93.75 97 SER A N 1
ATOM 715 C CA . SER A 1 97 ? -0.298 -1.406 -7.869 1.00 93.75 97 SER A CA 1
ATOM 716 C C . SER A 1 97 ? -0.170 -1.632 -9.376 1.00 93.75 97 SER A C 1
ATOM 718 O O . SER A 1 97 ? 0.074 -2.745 -9.846 1.00 93.75 97 SER A O 1
ATOM 720 N N . ASN A 1 98 ? -0.333 -0.566 -10.160 1.00 94.44 98 ASN A N 1
ATOM 721 C CA . ASN A 1 98 ? -0.433 -0.629 -11.620 1.00 94.44 98 ASN A CA 1
ATOM 722 C C . ASN A 1 98 ? 0.925 -0.483 -12.305 1.00 94.44 98 ASN A C 1
ATOM 724 O O . ASN A 1 98 ? 1.048 -0.745 -13.506 1.00 94.44 98 ASN A O 1
ATOM 728 N N . ARG A 1 99 ? 1.957 -0.115 -11.539 1.00 94.19 99 ARG A N 1
ATOM 729 C CA . ARG A 1 99 ? 3.314 0.225 -11.980 1.00 94.19 99 ARG A CA 1
ATOM 730 C C . ARG A 1 99 ? 3.449 1.555 -12.691 1.00 94.19 99 ARG A C 1
ATOM 732 O O . ARG A 1 99 ? 4.569 1.934 -13.037 1.00 94.19 99 ARG A O 1
ATOM 739 N N . THR A 1 100 ? 2.343 2.236 -12.943 1.00 93.56 100 THR A N 1
ATOM 740 C CA . THR A 1 100 ? 2.298 3.498 -13.668 1.00 93.56 100 THR A CA 1
ATOM 741 C C . THR A 1 100 ? 1.238 4.393 -13.068 1.00 93.56 100 THR A C 1
ATOM 743 O O . THR A 1 100 ? 0.192 3.889 -12.676 1.00 93.56 100 THR A O 1
ATOM 746 N N . VAL A 1 101 ? 1.473 5.700 -13.083 1.00 93.31 101 VAL A N 1
ATOM 747 C CA . VAL A 1 101 ? 0.433 6.699 -12.819 1.00 93.31 101 VAL A CA 1
ATOM 748 C C . VAL A 1 101 ? 0.475 7.761 -13.915 1.00 93.31 101 VAL A C 1
ATOM 750 O O . VAL A 1 101 ? 1.552 8.142 -14.391 1.00 93.31 101 VAL A O 1
ATOM 753 N N . SER A 1 102 ? -0.708 8.182 -14.366 1.00 89.88 102 SER A N 1
ATOM 754 C CA . SER A 1 102 ? -0.851 9.189 -15.422 1.00 89.88 102 SER A CA 1
ATOM 755 C C . SER A 1 102 ? -0.297 10.532 -14.968 1.00 89.88 102 SER A C 1
ATOM 757 O O . SER A 1 102 ? -0.520 10.932 -13.834 1.00 89.88 102 SER A O 1
ATOM 759 N N . HIS A 1 103 ? 0.353 11.266 -15.870 1.00 87.56 103 HIS A N 1
ATOM 760 C CA . HIS A 1 103 ? 0.799 12.634 -15.609 1.00 87.56 103 HIS A CA 1
ATOM 761 C C . HIS A 1 103 ? -0.309 13.614 -15.190 1.00 87.56 103 HIS A C 1
ATOM 763 O O . HIS A 1 103 ? -0.031 14.555 -14.456 1.00 87.56 103 HIS A O 1
ATOM 769 N N . ASP A 1 104 ? -1.547 13.362 -15.615 1.00 87.19 104 ASP A N 1
ATOM 770 C CA . ASP A 1 104 ? -2.718 14.188 -15.303 1.00 87.19 104 ASP A CA 1
ATOM 771 C C . ASP A 1 104 ? -3.477 13.689 -14.055 1.00 87.19 104 ASP A C 1
ATOM 773 O O . ASP A 1 104 ? -4.664 13.970 -13.882 1.00 87.19 104 ASP A O 1
ATOM 777 N N . HIS A 1 105 ? -2.835 12.890 -13.193 1.00 90.62 105 HIS A N 1
ATOM 778 C CA . HIS A 1 105 ? -3.475 12.367 -11.986 1.00 90.62 105 HIS A CA 1
ATOM 779 C C . HIS A 1 105 ? -3.869 13.496 -11.017 1.00 90.62 105 HIS A C 1
ATOM 781 O O . HIS A 1 105 ? -3.118 14.448 -10.805 1.00 90.62 105 HIS A O 1
ATOM 787 N N . ALA A 1 106 ? -5.046 13.379 -10.394 1.00 91.19 106 ALA A N 1
ATOM 788 C CA . ALA A 1 106 ? -5.617 14.426 -9.543 1.00 91.19 106 ALA A CA 1
ATOM 789 C C . ALA A 1 106 ? -4.718 14.800 -8.347 1.00 91.19 106 ALA A C 1
ATOM 791 O O . ALA A 1 106 ? -4.650 15.975 -7.986 1.00 91.19 106 ALA A O 1
ATOM 792 N N . ASP A 1 107 ? -3.997 13.827 -7.789 1.00 89.31 107 ASP A N 1
ATOM 793 C CA . ASP A 1 107 ? -3.045 14.011 -6.678 1.00 89.31 107 ASP A CA 1
ATOM 794 C C . ASP A 1 107 ? -1.855 14.912 -7.025 1.00 89.31 107 ASP A C 1
ATOM 796 O O . ASP A 1 107 ? -1.192 15.432 -6.135 1.00 89.31 107 ASP A O 1
ATOM 800 N N . PHE A 1 108 ? -1.586 15.163 -8.307 1.00 89.06 108 PHE A N 1
ATOM 801 C CA . PHE A 1 108 ? -0.600 16.170 -8.690 1.00 89.06 108 PHE A CA 1
ATOM 802 C C . PHE A 1 108 ? -1.102 17.605 -8.504 1.00 89.06 108 PHE A C 1
ATOM 804 O O . PHE A 1 108 ? -0.315 18.543 -8.610 1.00 89.06 108 PHE A O 1
ATOM 811 N N . MET A 1 109 ? -2.402 17.794 -8.252 1.00 89.25 109 MET A N 1
ATOM 812 C CA . MET A 1 109 ? -3.046 19.083 -7.970 1.00 89.25 109 MET A CA 1
ATOM 813 C C . MET A 1 109 ? -2.774 20.180 -9.008 1.00 89.25 109 MET A C 1
ATOM 815 O O . MET A 1 109 ? -2.834 21.371 -8.705 1.00 89.25 109 MET A O 1
ATOM 819 N N . GLY A 1 110 ? -2.478 19.790 -10.250 1.00 82.94 110 GLY A N 1
ATOM 820 C CA . GLY A 1 110 ? -2.109 20.721 -11.317 1.00 82.94 110 GLY A CA 1
ATOM 821 C C . GLY A 1 110 ? -0.749 21.402 -11.118 1.00 82.94 110 GLY A C 1
ATOM 822 O O . GLY A 1 110 ? -0.447 22.372 -11.813 1.00 82.94 110 GLY A O 1
ATOM 823 N N . HIS A 1 111 ? 0.078 20.925 -10.183 1.00 85.31 111 HIS A N 1
ATOM 824 C CA . HIS A 1 111 ? 1.484 21.311 -10.109 1.00 85.31 111 HIS A CA 1
ATOM 825 C C . HIS A 1 111 ? 2.254 20.746 -11.307 1.00 85.31 111 HIS A C 1
ATOM 827 O O . HIS A 1 111 ? 1.707 19.983 -12.086 1.00 85.31 111 HIS A O 1
ATOM 833 N N . MET A 1 112 ? 3.517 21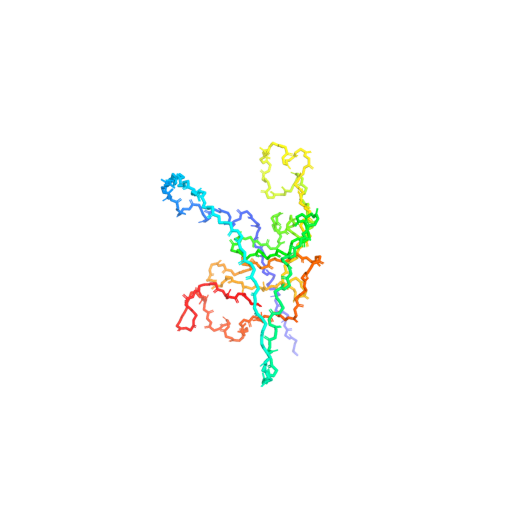.137 -11.496 1.00 83.44 112 MET A N 1
ATOM 834 C CA . MET A 1 112 ? 4.380 20.573 -12.539 1.00 83.44 112 MET A CA 1
ATOM 835 C C . MET A 1 112 ? 5.671 20.052 -11.913 1.00 83.44 112 MET A C 1
ATOM 837 O O . MET A 1 112 ? 6.512 20.832 -11.473 1.00 83.44 112 MET A O 1
ATOM 841 N N . TYR A 1 113 ? 5.860 18.730 -11.917 1.00 84.25 113 TYR A N 1
ATOM 842 C CA . TYR A 1 113 ? 7.035 18.055 -11.344 1.00 84.25 113 TYR A CA 1
ATOM 843 C C . TYR A 1 113 ? 8.037 17.644 -12.435 1.00 84.25 113 TYR A C 1
ATOM 845 O O . TYR A 1 113 ? 8.660 16.583 -12.387 1.00 84.25 113 TYR A O 1
ATOM 853 N N . GLY A 1 114 ? 8.191 18.494 -13.454 1.00 84.81 114 GLY A N 1
ATOM 854 C CA . GLY A 1 114 ? 9.140 18.290 -14.546 1.00 84.81 114 GLY A CA 1
ATOM 855 C C . GLY A 1 114 ? 8.880 17.000 -15.329 1.00 84.81 114 GLY A C 1
ATOM 856 O O . GLY A 1 114 ? 7.753 16.726 -15.736 1.00 84.81 114 GLY A O 1
ATOM 857 N N . LYS A 1 115 ? 9.934 16.202 -15.547 1.00 81.31 115 LYS A N 1
ATOM 858 C CA . LYS A 1 115 ? 9.885 14.989 -16.387 1.00 81.31 115 LYS A CA 1
ATOM 859 C C . LYS A 1 115 ? 8.827 13.975 -15.942 1.00 81.31 115 LYS A C 1
ATOM 861 O O . LYS A 1 115 ? 8.240 13.316 -16.793 1.00 81.31 115 LYS A O 1
ATOM 866 N N . TYR A 1 116 ? 8.542 13.899 -14.643 1.00 76.44 116 TYR A N 1
ATOM 867 C CA . TYR A 1 116 ? 7.564 12.964 -14.082 1.00 76.44 116 TYR A CA 1
ATOM 868 C C . TYR A 1 116 ? 6.134 13.209 -14.581 1.00 76.44 116 TYR A C 1
ATOM 870 O O . TYR A 1 116 ? 5.359 12.264 -14.681 1.00 76.44 116 TYR A O 1
ATOM 878 N N . MET A 1 117 ? 5.806 14.450 -14.956 1.00 77.31 117 MET A N 1
ATOM 879 C CA . MET A 1 117 ? 4.514 14.806 -15.553 1.00 77.31 117 MET A CA 1
ATOM 880 C C . MET A 1 117 ? 4.552 14.973 -17.075 1.00 77.31 117 MET A C 1
ATOM 882 O O . MET A 1 117 ? 3.531 15.225 -17.695 1.00 77.31 117 MET A O 1
ATOM 886 N N . LEU A 1 118 ? 5.715 14.866 -17.712 1.00 80.00 118 LEU A N 1
ATOM 887 C CA . LEU A 1 118 ? 5.782 14.883 -19.177 1.00 80.00 118 LEU A CA 1
ATOM 888 C C . LEU A 1 118 ? 5.672 13.467 -19.741 1.00 80.00 118 LEU A C 1
ATOM 890 O O . LEU A 1 118 ? 5.033 13.250 -20.764 1.00 80.00 118 LEU A O 1
ATOM 894 N N . GLU A 1 119 ? 6.294 12.505 -19.062 1.00 82.12 119 GLU A N 1
ATOM 895 C CA . GLU A 1 119 ? 6.385 11.114 -19.519 1.00 82.12 119 GLU A CA 1
ATOM 896 C C . GLU A 1 119 ? 5.528 10.154 -18.673 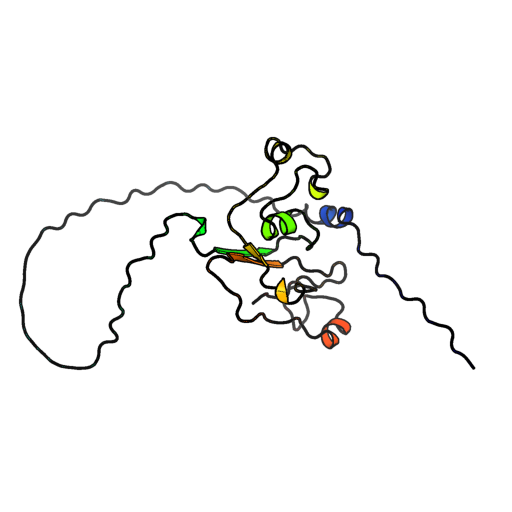1.00 82.12 119 GLU A C 1
ATOM 898 O O . GLU A 1 119 ? 5.350 8.992 -19.042 1.00 82.12 119 GLU A O 1
ATOM 903 N N . GLY A 1 120 ? 4.981 10.640 -17.552 1.00 82.62 120 GLY A N 1
ATOM 904 C CA . GLY A 1 120 ? 4.343 9.823 -16.523 1.00 82.62 120 GLY A CA 1
ATOM 905 C C . GLY A 1 120 ? 5.361 9.114 -15.625 1.00 82.62 120 GLY A C 1
ATOM 906 O O . GLY A 1 120 ? 6.551 9.000 -15.932 1.00 82.62 120 GLY A O 1
ATOM 907 N N . LEU A 1 121 ? 4.890 8.612 -14.485 1.00 90.31 121 LEU A N 1
ATOM 908 C CA . LEU A 1 121 ? 5.710 7.816 -13.575 1.00 90.31 121 LEU A CA 1
ATOM 909 C C . LEU A 1 121 ? 5.536 6.335 -13.897 1.00 90.31 121 LEU A C 1
ATOM 911 O O . LEU A 1 121 ? 4.415 5.861 -14.071 1.00 90.31 121 LEU A O 1
ATOM 915 N N . ARG A 1 122 ? 6.645 5.587 -13.943 1.00 92.88 122 ARG A N 1
ATOM 916 C CA . ARG A 1 122 ? 6.636 4.130 -14.132 1.00 92.88 122 ARG A CA 1
ATOM 917 C C . ARG A 1 122 ? 7.726 3.434 -13.321 1.00 92.88 122 ARG A C 1
ATOM 919 O O . ARG A 1 122 ? 8.863 3.897 -13.302 1.00 92.88 122 ARG A O 1
ATOM 926 N N . HIS A 1 123 ? 7.421 2.265 -12.759 1.00 92.94 123 HIS A N 1
ATOM 927 C CA . HIS A 1 123 ? 8.414 1.343 -12.195 1.00 92.94 123 HIS A CA 1
ATOM 928 C C . HIS A 1 123 ? 8.256 -0.085 -12.755 1.00 92.94 123 HIS A C 1
ATOM 930 O O . HIS A 1 123 ? 7.305 -0.389 -13.469 1.00 92.94 123 HIS A O 1
ATOM 936 N N . ARG A 1 124 ? 9.226 -0.977 -12.500 1.00 93.62 124 ARG A N 1
ATOM 937 C CA . ARG A 1 124 ? 9.223 -2.369 -13.019 1.00 93.62 124 ARG A CA 1
ATOM 938 C C . ARG A 1 124 ? 9.042 -3.445 -11.944 1.00 93.62 124 ARG A C 1
ATOM 940 O O . ARG A 1 124 ? 9.153 -4.623 -12.252 1.00 93.62 124 ARG A O 1
ATOM 947 N N . LEU A 1 125 ? 8.797 -3.052 -10.695 1.00 91.25 125 LEU A N 1
ATOM 948 C CA . LEU A 1 125 ? 8.894 -3.961 -9.544 1.00 91.25 125 LEU A CA 1
ATOM 949 C C . LEU A 1 125 ? 7.729 -4.960 -9.456 1.00 91.25 125 LEU A C 1
ATOM 951 O O . LEU A 1 125 ? 7.898 -6.018 -8.864 1.00 91.25 125 LEU A O 1
ATOM 955 N N . GLY A 1 126 ? 6.575 -4.656 -10.067 1.00 92.88 126 GLY A N 1
ATOM 956 C CA . GLY A 1 126 ? 5.431 -5.578 -10.102 1.00 92.88 126 GLY A CA 1
ATOM 957 C C . GLY A 1 126 ? 4.924 -5.938 -8.709 1.00 92.88 126 GLY A C 1
ATOM 958 O O . GLY A 1 126 ? 4.916 -7.111 -8.331 1.00 92.88 126 GLY A O 1
ATOM 959 N N . THR A 1 127 ? 4.544 -4.920 -7.945 1.00 95.12 127 THR A N 1
ATOM 960 C CA . THR A 1 127 ? 4.128 -5.046 -6.549 1.00 95.12 127 THR A CA 1
ATOM 961 C C . THR A 1 127 ? 2.616 -5.167 -6.400 1.00 95.12 127 THR A C 1
ATOM 963 O O . THR A 1 127 ? 1.861 -4.729 -7.265 1.00 95.12 127 THR A O 1
ATOM 966 N N . LYS A 1 128 ? 2.173 -5.778 -5.301 1.00 95.00 128 LYS A N 1
ATOM 967 C CA . LYS A 1 128 ? 0.760 -5.854 -4.911 1.00 95.00 128 LYS A CA 1
ATOM 968 C C . LYS A 1 128 ? 0.632 -5.701 -3.395 1.00 95.00 128 LYS A C 1
ATOM 970 O O . LYS A 1 128 ? 1.507 -6.186 -2.677 1.00 95.00 128 LYS A O 1
ATOM 975 N N . SER A 1 129 ? -0.437 -5.048 -2.936 1.00 94.69 129 SER A N 1
ATOM 976 C CA . SER A 1 129 ? -0.798 -5.024 -1.515 1.00 94.69 129 SER A CA 1
ATOM 977 C C . SER A 1 129 ? -1.145 -6.442 -1.054 1.00 94.69 129 SER A C 1
ATOM 979 O O . SER A 1 129 ? -1.807 -7.206 -1.769 1.00 94.69 129 SER A O 1
ATOM 981 N N . VAL A 1 130 ? -0.675 -6.815 0.134 1.00 94.06 130 VAL A N 1
ATOM 982 C CA . VAL A 1 130 ? -0.951 -8.114 0.762 1.00 94.06 130 VAL A CA 1
ATOM 983 C C . VAL A 1 130 ? -2.457 -8.325 0.979 1.00 94.06 130 VAL A C 1
ATOM 985 O O . VAL A 1 130 ? -2.952 -9.430 0.754 1.00 94.06 130 VAL A O 1
ATOM 988 N N . TYR A 1 131 ? -3.201 -7.262 1.294 1.00 91.12 131 TYR A N 1
ATOM 989 C CA . TYR A 1 131 ? -4.639 -7.309 1.579 1.00 91.12 131 TYR A CA 1
ATOM 990 C C . TYR A 1 131 ? -5.535 -7.106 0.344 1.00 91.12 131 TYR A C 1
ATOM 992 O O . TYR A 1 131 ? -6.757 -7.262 0.420 1.00 91.12 131 TYR A O 1
ATOM 1000 N N . ALA A 1 132 ? -4.957 -6.867 -0.837 1.00 89.31 132 ALA A N 1
ATOM 1001 C CA . ALA A 1 132 ? -5.720 -6.633 -2.068 1.00 89.31 132 ALA A CA 1
ATOM 1002 C C . ALA A 1 132 ? -6.639 -7.795 -2.467 1.00 89.31 132 ALA A C 1
ATOM 1004 O O . ALA A 1 132 ? -7.629 -7.592 -3.168 1.00 89.31 132 ALA A O 1
ATOM 1005 N N . SER A 1 133 ? -6.324 -9.031 -2.068 1.00 84.00 133 SER A N 1
ATOM 1006 C CA . SER A 1 133 ? -7.177 -10.196 -2.349 1.00 84.00 133 SER A CA 1
ATOM 1007 C C . SER A 1 133 ? -8.385 -10.325 -1.424 1.00 84.00 133 SER A C 1
ATOM 1009 O O . SER A 1 133 ? -9.347 -10.984 -1.807 1.00 84.00 133 SER A O 1
ATOM 1011 N N . THR A 1 134 ? -8.343 -9.729 -0.232 1.00 82.88 134 THR A N 1
ATOM 1012 C CA . THR A 1 134 ? -9.416 -9.812 0.772 1.00 82.88 134 THR A CA 1
ATOM 1013 C C . THR A 1 134 ? -10.305 -8.569 0.801 1.00 82.88 134 THR A C 1
ATOM 1015 O O . THR A 1 134 ? -11.294 -8.568 1.523 1.00 82.88 134 THR A O 1
ATOM 1018 N N . GLY A 1 135 ? -10.005 -7.558 -0.022 1.00 78.88 135 GLY A N 1
ATOM 1019 C CA . GLY A 1 135 ? -10.773 -6.310 -0.107 1.00 78.88 135 GLY A CA 1
ATOM 1020 C C . GLY A 1 135 ? -10.078 -5.082 0.486 1.00 78.88 135 GLY A C 1
ATOM 1021 O O . GLY A 1 135 ? -10.766 -4.096 0.724 1.00 78.88 135 GLY A O 1
ATOM 1022 N N . GLU A 1 136 ? -8.749 -5.135 0.662 1.00 83.31 136 GLU A N 1
ATOM 1023 C CA . GLU A 1 136 ? -7.952 -4.235 1.514 1.00 83.31 136 GLU A CA 1
ATOM 1024 C C . GLU A 1 136 ? -8.373 -4.284 2.989 1.00 83.31 136 GLU A C 1
ATOM 1026 O O . GLU A 1 136 ? -9.511 -4.607 3.323 1.00 83.31 136 GLU A O 1
ATOM 1031 N N . HIS A 1 137 ? -7.433 -4.007 3.894 1.00 78.88 137 HIS A N 1
ATOM 1032 C CA . HIS A 1 137 ? -7.764 -3.884 5.311 1.00 78.88 137 HIS A CA 1
ATOM 1033 C C . HIS A 1 137 ? -8.603 -2.604 5.491 1.00 78.88 137 HIS A C 1
ATOM 1035 O O . HIS A 1 137 ? -8.189 -1.557 5.006 1.00 78.88 137 HIS A O 1
ATOM 1041 N N . PRO A 1 138 ? -9.785 -2.620 6.119 1.00 75.06 138 PRO A N 1
ATOM 1042 C CA . PRO A 1 138 ? -10.662 -1.455 6.159 1.00 75.06 138 PRO A CA 1
ATOM 1043 C C . PRO A 1 138 ? -10.133 -0.339 7.053 1.00 75.06 138 PRO A C 1
ATOM 1045 O O . PRO A 1 138 ? -10.256 0.821 6.673 1.00 75.06 138 PRO A O 1
ATOM 1048 N N . ASN A 1 139 ? -9.528 -0.666 8.199 1.00 82.69 139 ASN A N 1
ATOM 1049 C CA . ASN A 1 139 ? -8.979 0.320 9.128 1.00 82.69 139 ASN A CA 1
ATOM 1050 C C . ASN A 1 139 ? -7.617 -0.152 9.624 1.00 82.69 139 ASN A C 1
ATOM 1052 O O . ASN A 1 139 ? -7.547 -1.125 10.361 1.00 82.69 139 ASN A O 1
ATOM 1056 N N . THR A 1 140 ? -6.540 0.504 9.213 1.00 86.75 140 THR A N 1
ATOM 1057 C CA . THR A 1 140 ? -5.238 0.317 9.868 1.00 86.75 140 THR A CA 1
ATOM 1058 C C . THR A 1 140 ? -4.975 1.440 10.852 1.00 86.75 140 THR A C 1
ATOM 1060 O O . THR A 1 140 ? -4.296 1.211 11.832 1.00 86.75 140 THR A O 1
ATOM 1063 N N . ASN A 1 141 ? -5.586 2.611 10.668 1.00 90.38 141 ASN A N 1
ATOM 1064 C CA . ASN A 1 141 ? -5.653 3.661 11.671 1.00 90.38 141 ASN A CA 1
ATOM 1065 C C . ASN A 1 141 ? -7.109 3.832 12.119 1.00 90.38 141 ASN A C 1
ATOM 1067 O O . ASN A 1 141 ? -8.004 3.975 11.278 1.00 90.38 141 ASN A O 1
ATOM 1071 N N . TYR A 1 142 ? -7.355 3.794 13.431 1.00 89.94 142 TYR A N 1
ATOM 1072 C CA . TYR A 1 142 ? -8.701 3.899 13.996 1.00 89.94 142 TYR A CA 1
ATOM 1073 C C . TYR A 1 142 ? -8.756 4.962 15.096 1.00 89.94 142 TYR A C 1
ATOM 1075 O O . TYR A 1 142 ? -8.538 4.692 16.276 1.00 89.94 142 TYR A O 1
ATOM 1083 N N . THR A 1 143 ? -9.103 6.190 14.718 1.00 89.38 143 THR A N 1
ATOM 1084 C CA . THR A 1 143 ? -9.279 7.329 15.629 1.00 89.38 143 THR A CA 1
ATOM 1085 C C . THR A 1 143 ? -10.692 7.923 15.503 1.00 89.38 143 THR A C 1
ATOM 1087 O O . THR A 1 143 ? -11.421 7.627 14.552 1.00 89.38 143 THR A O 1
ATOM 1090 N N . PRO A 1 144 ? -11.131 8.783 16.444 1.00 87.31 144 PRO A N 1
ATOM 1091 C CA . PRO A 1 144 ? -12.444 9.427 16.346 1.00 87.31 144 PRO A CA 1
ATOM 1092 C C . PRO A 1 144 ? -12.571 10.372 15.139 1.00 87.31 144 PRO A C 1
ATOM 1094 O O . PRO A 1 144 ? -13.674 10.606 14.647 1.00 87.31 144 PRO A O 1
ATOM 1097 N N . SER A 1 145 ? -11.454 10.951 14.693 1.00 90.38 145 SER A N 1
ATOM 1098 C CA . SER A 1 145 ? -11.382 11.891 13.569 1.00 90.38 145 SER A CA 1
ATOM 1099 C C . SER A 1 145 ? -11.194 11.195 12.226 1.00 90.38 145 SER A C 1
ATOM 1101 O O . SER A 1 145 ? -11.685 11.693 11.213 1.00 90.38 145 SER A O 1
ATOM 1103 N N . PHE A 1 146 ? -10.496 10.060 12.211 1.00 89.94 146 PHE A N 1
ATOM 1104 C CA . PHE A 1 146 ? -10.130 9.365 10.989 1.00 89.94 146 PHE A CA 1
ATOM 1105 C C . PHE A 1 146 ? -10.113 7.849 11.188 1.00 89.94 146 PHE A C 1
ATOM 1107 O O . PHE A 1 146 ? -9.584 7.340 12.172 1.00 89.94 146 PHE A O 1
ATOM 1114 N N . GLN A 1 147 ? -10.684 7.136 10.221 1.00 90.50 147 GLN A N 1
ATOM 1115 C CA . GLN A 1 147 ? -10.668 5.681 10.157 1.00 90.50 147 GLN A CA 1
ATOM 1116 C C . GLN A 1 147 ? -10.398 5.284 8.709 1.00 90.50 147 GLN A C 1
ATOM 1118 O O . GLN A 1 147 ? -11.126 5.717 7.808 1.00 90.50 147 GLN A O 1
ATOM 1123 N N . GLY A 1 148 ? -9.340 4.514 8.480 1.00 89.44 148 GLY A N 1
ATOM 1124 C CA . GLY A 1 148 ? -9.004 4.044 7.143 1.00 89.44 148 GLY A CA 1
ATOM 1125 C C . GLY A 1 148 ? -7.681 3.284 7.069 1.00 89.44 148 GLY A C 1
ATOM 1126 O O . GLY A 1 148 ? -6.962 3.191 8.068 1.00 89.44 148 GLY A O 1
ATOM 1127 N N . PRO A 1 149 ? -7.353 2.723 5.894 1.00 91.25 149 PRO A N 1
ATOM 1128 C CA . PRO A 1 149 ? -6.090 2.041 5.669 1.00 91.25 149 PRO A CA 1
ATOM 1129 C C . PRO A 1 149 ? -5.016 3.024 5.240 1.00 91.25 149 PRO A C 1
ATOM 1131 O O . PRO A 1 149 ? -5.075 3.552 4.133 1.00 91.25 149 PRO A O 1
ATOM 1134 N N . LEU A 1 150 ? -4.045 3.247 6.114 1.00 91.69 150 LEU A N 1
ATOM 1135 C CA . LEU A 1 150 ? -2.864 4.078 5.873 1.00 91.69 150 LEU A CA 1
ATOM 1136 C C . LEU A 1 150 ? -1.584 3.239 5.789 1.00 91.69 150 LEU A C 1
ATOM 1138 O O . LEU A 1 150 ? -0.648 3.601 5.073 1.00 91.69 150 LEU A O 1
ATOM 1142 N N . ASP A 1 151 ? -1.584 2.090 6.455 1.00 92.06 151 ASP A N 1
ATOM 1143 C CA . ASP A 1 151 ? -0.481 1.145 6.507 1.00 92.06 151 ASP A CA 1
ATOM 1144 C C . ASP A 1 151 ? -0.632 0.117 5.387 1.00 92.06 151 ASP A C 1
ATOM 1146 O O . ASP A 1 151 ? -1.706 -0.454 5.182 1.00 92.06 151 ASP A O 1
ATOM 1150 N N . TYR A 1 152 ? 0.455 -0.150 4.663 1.00 93.31 152 TYR A N 1
ATOM 1151 C CA . TYR A 1 152 ? 0.447 -1.136 3.584 1.00 93.31 152 TYR A CA 1
ATOM 1152 C C . TYR A 1 152 ? 1.706 -1.990 3.604 1.00 93.31 152 TYR A C 1
ATOM 1154 O O . TYR A 1 152 ? 2.828 -1.499 3.742 1.00 93.31 152 TYR A O 1
ATOM 1162 N N . ILE A 1 153 ? 1.509 -3.284 3.358 1.00 95.00 153 ILE A N 1
ATOM 1163 C CA . ILE A 1 153 ? 2.582 -4.215 3.027 1.00 95.00 153 ILE A CA 1
ATOM 1164 C C . ILE A 1 153 ? 2.470 -4.536 1.540 1.00 95.00 153 ILE A C 1
ATOM 1166 O O . ILE A 1 153 ? 1.488 -5.128 1.087 1.00 95.00 153 ILE A O 1
ATOM 1170 N N . TRP A 1 154 ? 3.492 -4.165 0.778 1.00 95.56 154 TRP A N 1
ATOM 1171 C CA . TRP A 1 154 ? 3.631 -4.494 -0.634 1.00 95.56 154 TRP A CA 1
ATOM 1172 C C . TRP A 1 154 ? 4.652 -5.602 -0.815 1.00 95.56 154 TRP A C 1
ATOM 1174 O O . TRP A 1 154 ? 5.710 -5.585 -0.192 1.00 95.56 154 TRP A O 1
ATOM 1184 N N . TYR A 1 155 ? 4.384 -6.523 -1.734 1.00 96.19 155 TYR A N 1
ATOM 1185 C CA . TYR A 1 155 ? 5.331 -7.577 -2.096 1.00 96.19 155 TYR A CA 1
ATOM 1186 C C . TYR A 1 155 ? 5.506 -7.679 -3.609 1.00 96.19 155 TYR A C 1
ATOM 1188 O O . TYR A 1 155 ? 4.578 -7.394 -4.373 1.00 96.19 155 TYR A O 1
ATOM 1196 N N . SER A 1 156 ? 6.691 -8.099 -4.063 1.00 95.50 156 SER A N 1
ATOM 1197 C CA . SER A 1 156 ? 6.930 -8.382 -5.480 1.00 95.50 156 SER A CA 1
ATOM 1198 C C . SER A 1 156 ? 6.288 -9.706 -5.902 1.00 95.50 156 SER A C 1
ATOM 1200 O O . SER A 1 156 ? 6.688 -10.797 -5.496 1.00 95.50 156 SER A O 1
ATOM 1202 N N . THR A 1 157 ? 5.298 -9.610 -6.787 1.00 94.00 157 THR A N 1
ATOM 1203 C CA . THR A 1 157 ? 4.472 -10.749 -7.234 1.00 94.00 157 THR A CA 1
ATOM 1204 C C . THR A 1 157 ? 5.220 -11.764 -8.098 1.00 94.00 157 THR A C 1
ATOM 1206 O O . THR A 1 157 ? 4.741 -12.875 -8.301 1.00 94.00 157 THR A O 1
ATOM 1209 N N . ALA A 1 158 ? 6.398 -11.401 -8.614 1.00 91.88 158 ALA A N 1
ATOM 1210 C CA . ALA A 1 158 ? 7.211 -12.286 -9.442 1.00 91.88 158 ALA A CA 1
ATOM 1211 C C . ALA A 1 158 ? 7.812 -13.460 -8.651 1.00 91.88 158 ALA A C 1
ATOM 1213 O O . ALA A 1 158 ? 8.001 -14.535 -9.217 1.00 91.88 158 ALA A O 1
ATOM 1214 N N . ASN A 1 159 ? 8.119 -13.250 -7.365 1.00 91.00 159 ASN A N 1
ATOM 1215 C CA . ASN A 1 159 ? 8.906 -14.196 -6.563 1.00 91.00 159 ASN A CA 1
ATOM 1216 C C . ASN A 1 159 ? 8.258 -14.538 -5.211 1.00 91.00 159 ASN A C 1
ATOM 1218 O O . ASN A 1 159 ? 8.734 -15.442 -4.529 1.00 91.00 159 ASN A O 1
ATOM 1222 N N . LEU A 1 160 ? 7.214 -13.810 -4.804 1.00 94.19 160 LEU A N 1
ATOM 1223 C CA . LEU A 1 160 ? 6.535 -13.978 -3.522 1.00 94.19 160 LEU A CA 1
ATOM 1224 C C . LEU A 1 160 ? 5.033 -14.187 -3.732 1.00 94.19 160 LEU A C 1
ATOM 1226 O O . LEU A 1 160 ? 4.427 -13.616 -4.639 1.00 94.19 160 LEU A O 1
ATOM 1230 N N . SER A 1 161 ? 4.436 -14.988 -2.853 1.00 93.75 161 SER A N 1
ATOM 1231 C CA . SER A 1 161 ? 2.995 -15.223 -2.771 1.00 93.75 161 SER A CA 1
ATOM 1232 C C . SER A 1 161 ? 2.549 -15.173 -1.316 1.00 93.75 161 SER A C 1
ATOM 1234 O O . SER A 1 161 ? 3.226 -15.719 -0.445 1.00 93.75 161 SER A O 1
ATOM 1236 N N . VAL A 1 162 ? 1.396 -14.563 -1.061 1.00 93.12 162 VAL A N 1
ATOM 1237 C CA . VAL A 1 162 ? 0.802 -14.484 0.278 1.00 93.12 162 VAL A CA 1
ATOM 1238 C C . VAL A 1 162 ? 0.095 -15.798 0.602 1.00 93.12 162 VAL A C 1
ATOM 1240 O O . VAL A 1 162 ? -0.697 -16.284 -0.203 1.00 93.12 162 VAL A O 1
ATOM 1243 N N . ASN A 1 163 ? 0.386 -16.371 1.771 1.00 93.00 163 ASN A N 1
ATOM 1244 C CA . ASN A 1 163 ? -0.244 -17.613 2.232 1.00 93.00 163 ASN A CA 1
ATOM 1245 C C . ASN A 1 163 ? -1.474 -17.340 3.110 1.00 93.00 163 ASN A C 1
ATOM 1247 O O . ASN A 1 163 ? -2.52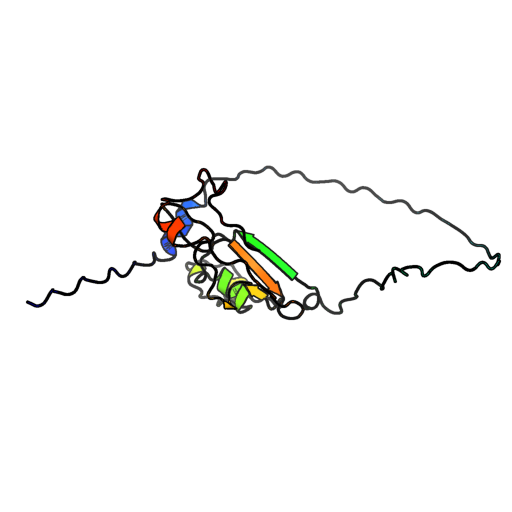7 -17.943 2.934 1.00 93.00 163 ASN A O 1
ATOM 1251 N N . ALA A 1 164 ? -1.335 -16.410 4.051 1.00 90.62 164 ALA A N 1
ATOM 1252 C CA . ALA A 1 164 ? -2.390 -15.968 4.945 1.00 90.62 164 ALA A CA 1
ATOM 1253 C C . ALA A 1 164 ? -2.135 -14.509 5.327 1.00 90.62 164 ALA A C 1
ATOM 1255 O O . ALA A 1 164 ? -1.002 -14.041 5.220 1.00 90.62 164 ALA A O 1
ATOM 1256 N N . VAL A 1 165 ? -3.193 -13.835 5.762 1.00 91.56 165 VAL A N 1
ATOM 1257 C CA . VAL A 1 165 ? -3.158 -12.478 6.311 1.00 91.56 165 VAL A CA 1
ATOM 1258 C C . VAL A 1 165 ? -3.931 -12.482 7.617 1.00 91.56 165 VAL A C 1
ATOM 1260 O O . VAL A 1 165 ? -4.915 -13.224 7.746 1.00 91.56 165 VAL A O 1
ATOM 1263 N N . VAL A 1 166 ? -3.495 -11.692 8.591 1.00 89.31 166 VAL A N 1
ATOM 1264 C CA . VAL A 1 166 ? -4.280 -11.507 9.816 1.00 89.31 166 VAL A CA 1
ATOM 1265 C C . VAL A 1 166 ? -5.460 -10.595 9.507 1.00 89.31 166 VAL A C 1
ATOM 1267 O O . VAL A 1 166 ? -5.287 -9.533 8.917 1.00 89.31 166 VAL A O 1
ATOM 1270 N N . GLY A 1 167 ? -6.661 -11.064 9.848 1.00 85.62 167 GLY A N 1
ATOM 1271 C CA . GLY A 1 167 ? -7.890 -10.299 9.677 1.00 85.62 167 GLY A CA 1
ATOM 1272 C C . GLY A 1 167 ? -8.021 -9.167 10.692 1.00 85.62 167 GLY A C 1
ATOM 1273 O O . GLY A 1 167 ? -7.252 -9.067 11.644 1.00 85.62 167 GLY A O 1
ATOM 1274 N N . GLU A 1 168 ? -9.044 -8.356 10.480 1.00 85.19 168 GLU A N 1
ATOM 1275 C CA . GLU A 1 168 ? -9.348 -7.173 11.281 1.00 85.19 168 GLU A CA 1
ATOM 1276 C C . GLU A 1 168 ? -9.660 -7.486 12.745 1.00 85.19 168 GLU A C 1
ATOM 1278 O O . GLU A 1 168 ? -10.084 -8.594 13.108 1.00 85.19 168 GLU A O 1
ATOM 1283 N N . VAL A 1 169 ? -9.547 -6.454 13.582 1.00 85.44 169 VAL A N 1
ATOM 1284 C CA . VAL A 1 169 ? -10.160 -6.456 14.910 1.00 85.44 169 VAL A CA 1
ATOM 1285 C C . VAL A 1 169 ? -11.676 -6.642 14.779 1.00 85.44 169 VAL A C 1
ATOM 1287 O O . VAL A 1 169 ? -12.328 -6.093 13.895 1.00 85.44 169 VAL A O 1
ATOM 1290 N N . ASP A 1 170 ? -12.255 -7.431 15.685 1.00 87.69 170 ASP A N 1
ATOM 1291 C CA . ASP A 1 170 ? -13.683 -7.736 15.667 1.00 87.69 170 ASP A CA 1
ATOM 1292 C C . ASP A 1 170 ? -14.548 -6.462 15.684 1.00 87.69 170 ASP A C 1
ATOM 1294 O O . ASP A 1 170 ? -14.466 -5.637 16.599 1.00 87.69 170 ASP A O 1
ATOM 1298 N N . ASN A 1 171 ? -15.444 -6.339 14.703 1.00 85.12 171 ASN A N 1
ATOM 1299 C CA . ASN A 1 171 ? -16.333 -5.184 14.563 1.00 85.12 171 ASN A CA 1
ATOM 1300 C C . ASN A 1 171 ? -17.193 -4.957 15.815 1.00 85.12 171 ASN A C 1
ATOM 1302 O O . ASN A 1 171 ? -17.439 -3.815 16.202 1.00 85.12 171 ASN A O 1
ATOM 1306 N N . SER A 1 172 ? -17.591 -6.029 16.513 1.00 87.38 172 SER A N 1
ATOM 1307 C CA . SER A 1 172 ? -18.372 -5.895 17.748 1.00 87.38 172 SER A CA 1
ATOM 1308 C C . SER A 1 172 ? -17.578 -5.248 18.888 1.00 87.38 172 SER A C 1
ATOM 1310 O O . SER A 1 172 ? -18.169 -4.706 19.829 1.00 87.38 172 SER A O 1
ATOM 1312 N N . TYR A 1 173 ? -16.247 -5.322 18.844 1.00 86.69 173 TYR A N 1
ATOM 1313 C CA . TYR A 1 173 ? -15.366 -4.597 19.748 1.00 86.69 173 TYR A CA 1
ATOM 1314 C C . TYR A 1 173 ? -15.197 -3.145 19.295 1.00 86.69 173 TYR A C 1
ATOM 1316 O O . TYR A 1 173 ? -15.373 -2.248 20.121 1.00 86.69 173 TYR A O 1
ATOM 1324 N N . LEU A 1 174 ? -14.942 -2.914 18.000 1.00 85.50 174 LEU A N 1
ATOM 1325 C CA . LEU A 1 174 ? -14.765 -1.574 17.423 1.00 85.50 174 LEU A CA 1
ATOM 1326 C C . LEU A 1 174 ? -15.975 -0.658 17.671 1.00 85.50 174 LEU A C 1
ATOM 1328 O O . LEU A 1 174 ? -15.797 0.506 18.011 1.00 85.50 174 LEU A O 1
ATOM 1332 N N . GLU A 1 175 ? -17.200 -1.189 17.634 1.00 84.81 175 GLU A N 1
ATOM 1333 C CA . GLU A 1 175 ? -18.425 -0.433 17.953 1.00 84.81 175 GLU A CA 1
ATOM 1334 C C . GLU A 1 175 ? -18.498 0.067 19.408 1.00 84.81 175 GLU A C 1
ATOM 1336 O O . GLU A 1 175 ? -19.224 1.017 19.710 1.00 84.81 175 GLU A O 1
ATOM 1341 N N . LYS A 1 176 ? -17.769 -0.570 20.334 1.00 89.44 176 LYS A N 1
ATOM 1342 C CA . LYS A 1 176 ? -17.754 -0.207 21.762 1.00 89.44 176 LYS A CA 1
ATOM 1343 C C . LYS A 1 176 ? -16.657 0.797 22.103 1.00 89.44 176 LYS A C 1
ATOM 1345 O O . LYS A 1 176 ? -16.664 1.342 23.209 1.00 89.44 176 LYS A O 1
ATOM 1350 N N . VAL A 1 177 ? -15.714 1.025 21.193 1.00 87.44 177 VAL A N 1
ATOM 1351 C CA . VAL A 1 177 ? -14.571 1.915 21.397 1.00 87.44 177 VAL A CA 1
ATOM 1352 C C . VAL A 1 177 ? -14.651 3.105 20.449 1.00 87.44 177 VAL A C 1
ATOM 1354 O O . VAL A 1 177 ? -14.962 2.984 19.271 1.00 87.44 177 VAL A O 1
ATOM 1357 N N . VAL A 1 178 ? -14.364 4.294 20.974 1.00 86.31 178 VAL A N 1
ATOM 1358 C CA . VAL A 1 178 ? -14.426 5.538 20.185 1.00 86.31 178 VAL A CA 1
ATOM 1359 C C . VAL A 1 178 ? -13.210 5.672 19.256 1.00 86.31 178 VAL A C 1
ATOM 1361 O O . VAL A 1 178 ? -13.255 6.397 18.269 1.00 86.31 178 VAL A O 1
ATOM 1364 N N . GLY A 1 179 ? -12.122 4.977 19.583 1.00 86.25 179 GLY A N 1
ATOM 1365 C CA . GLY A 1 179 ? -10.854 5.038 18.879 1.00 86.25 179 GLY A CA 1
ATOM 1366 C C . GLY A 1 179 ? -9.756 4.311 19.646 1.00 86.25 179 GLY A C 1
AT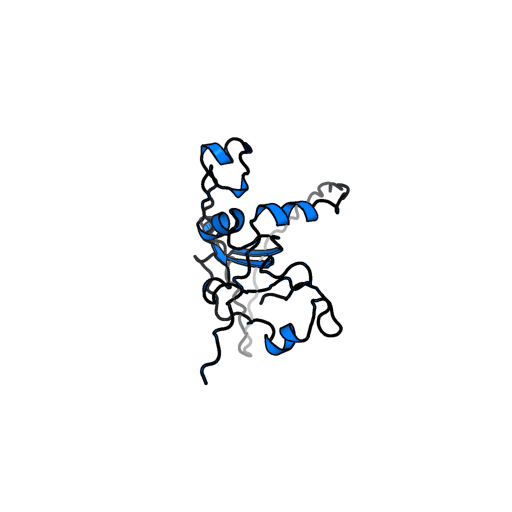OM 1367 O O . GLY A 1 179 ? -9.947 3.855 20.782 1.00 86.25 179 GLY A O 1
ATOM 1368 N N . PHE A 1 180 ? -8.601 4.238 19.015 1.00 88.31 180 PHE A N 1
ATOM 1369 C CA . PHE A 1 180 ? -7.327 3.841 19.583 1.00 88.31 180 PHE A CA 1
ATOM 1370 C C . PHE A 1 180 ? -6.423 5.082 19.759 1.00 88.31 180 PHE A C 1
ATOM 1372 O O . PHE A 1 180 ? -6.676 6.107 19.119 1.00 88.31 180 PHE A O 1
ATOM 1379 N N . PRO A 1 181 ? -5.397 5.043 20.635 1.00 89.81 181 PRO A N 1
ATOM 1380 C CA . PRO A 1 181 ? -5.052 3.967 21.570 1.00 89.81 181 PRO A CA 1
ATOM 1381 C C . PRO A 1 181 ? -6.046 3.846 22.741 1.00 89.81 181 PRO A C 1
ATOM 1383 O O . PRO A 1 181 ? -6.739 4.795 23.107 1.00 89.81 181 PRO A O 1
ATOM 1386 N N . ASN A 1 182 ? -6.114 2.666 23.358 1.00 87.31 182 ASN A N 1
ATOM 1387 C CA . ASN A 1 182 ? -6.918 2.394 24.552 1.00 87.31 182 ASN A CA 1
ATOM 1388 C C . ASN A 1 182 ? -6.198 1.417 25.506 1.00 87.31 182 ASN A C 1
ATOM 139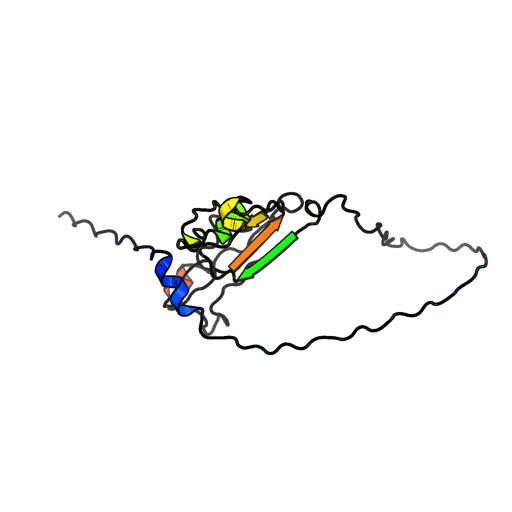0 O O . ASN A 1 182 ? -5.055 1.031 25.284 1.00 87.31 182 ASN A O 1
ATOM 1394 N N . ALA A 1 183 ? -6.863 1.001 26.589 1.00 87.56 183 ALA A N 1
ATOM 1395 C CA . ALA A 1 183 ? -6.267 0.116 27.598 1.00 87.56 183 ALA A CA 1
ATOM 1396 C C . ALA A 1 183 ? -5.797 -1.254 27.058 1.00 87.56 183 ALA A C 1
ATOM 1398 O O . ALA A 1 183 ? -4.953 -1.893 27.681 1.00 87.56 183 ALA A O 1
ATOM 1399 N N . HIS A 1 184 ? -6.342 -1.707 25.927 1.00 86.69 184 HIS A N 1
ATOM 1400 C CA . HIS A 1 184 ? -6.013 -2.980 25.284 1.00 86.69 184 HIS A CA 1
ATOM 1401 C C . HIS A 1 184 ? -5.150 -2.816 24.022 1.00 86.69 184 HIS A C 1
ATOM 1403 O O . HIS A 1 184 ? -4.466 -3.762 23.642 1.00 86.69 184 HIS A O 1
ATOM 1409 N N . PHE A 1 185 ? -5.151 -1.630 23.405 1.00 86.56 185 PHE A N 1
ATOM 1410 C CA . PHE A 1 185 ? -4.436 -1.318 22.167 1.00 86.56 185 PHE A CA 1
ATOM 1411 C C . PHE A 1 185 ? -3.509 -0.111 22.376 1.00 86.56 185 PHE A C 1
ATOM 1413 O O . PHE A 1 185 ? -3.999 1.004 22.555 1.00 86.56 185 PHE A O 1
ATOM 1420 N N . PRO A 1 186 ? -2.177 -0.301 22.372 1.00 89.31 186 PRO A N 1
ATOM 1421 C CA . PRO A 1 186 ? -1.227 0.744 22.760 1.00 89.31 186 PRO A CA 1
ATOM 1422 C C . PRO A 1 186 ? -0.959 1.802 21.676 1.00 89.31 186 PRO A C 1
ATOM 1424 O O . PRO A 1 186 ? -0.346 2.822 21.985 1.00 89.31 186 PRO A O 1
ATOM 1427 N N . SER A 1 187 ? -1.393 1.577 20.435 1.00 87.44 187 SER A N 1
ATOM 1428 C CA . SER A 1 187 ? -1.261 2.501 19.301 1.00 87.44 187 SER A CA 1
ATOM 1429 C C . SER A 1 187 ? -2.623 2.720 18.655 1.00 87.44 187 SER A C 1
ATOM 1431 O O . SER A 1 187 ? -3.505 1.873 18.785 1.00 87.44 187 SER A O 1
ATOM 1433 N N . ASP A 1 188 ? -2.781 3.866 18.000 1.00 83.38 188 ASP A N 1
ATOM 1434 C CA . ASP A 1 188 ? -3.871 4.190 17.084 1.00 83.38 188 ASP A CA 1
ATOM 1435 C C . ASP A 1 188 ? -3.856 3.370 15.786 1.00 83.38 188 ASP A C 1
ATOM 1437 O O . ASP A 1 188 ? -4.899 3.254 15.133 1.00 83.38 188 ASP A O 1
ATOM 1441 N N . CYS A 1 189 ? -2.705 2.772 15.457 1.00 86.06 189 CYS A N 1
ATOM 1442 C CA . CYS A 1 189 ? -2.533 1.894 14.312 1.00 86.06 189 CYS A CA 1
ATOM 1443 C C . CYS A 1 189 ? -2.642 0.404 14.686 1.00 86.06 189 CYS A C 1
ATOM 1445 O O . CYS A 1 189 ? -2.076 -0.063 15.681 1.00 86.06 189 CYS A O 1
ATOM 1447 N N . GLU A 1 190 ? -3.344 -0.358 13.853 1.00 83.50 190 GLU A N 1
ATOM 1448 C CA . GLU A 1 190 ? -3.415 -1.815 13.877 1.00 83.50 190 GLU A CA 1
ATOM 1449 C C . GLU A 1 190 ? -2.211 -2.418 13.139 1.00 83.50 190 GLU A C 1
ATOM 1451 O O . GLU A 1 190 ? -1.828 -1.982 12.055 1.00 83.50 190 GLU A O 1
ATOM 1456 N N . TYR A 1 191 ? -1.600 -3.446 13.729 1.00 83.69 191 TYR A N 1
ATOM 1457 C CA . TYR A 1 191 ? -0.447 -4.114 13.131 1.00 83.69 191 TYR A CA 1
ATOM 1458 C C . TYR A 1 191 ? -0.870 -5.032 11.982 1.00 83.69 191 TYR A C 1
ATOM 1460 O O . TYR A 1 191 ? -1.739 -5.885 12.150 1.00 83.69 191 TYR A O 1
ATOM 1468 N N . LEU A 1 192 ? -0.174 -4.917 10.852 1.00 84.12 192 LEU A N 1
ATOM 1469 C CA . LEU A 1 192 ? -0.331 -5.807 9.703 1.00 84.12 192 LEU A CA 1
ATOM 1470 C C . LEU A 1 192 ? 0.641 -6.991 9.782 1.00 84.12 192 LEU A C 1
ATOM 1472 O O . LEU A 1 192 ? 1.809 -6.814 10.145 1.00 84.12 192 LEU A O 1
ATOM 1476 N N . ILE A 1 193 ? 0.156 -8.190 9.434 1.00 82.12 193 ILE A N 1
ATOM 1477 C CA . ILE A 1 193 ? 0.911 -9.457 9.473 1.00 82.12 193 ILE A CA 1
ATOM 1478 C C . ILE A 1 193 ? 0.592 -10.309 8.245 1.00 82.12 193 ILE A C 1
ATOM 1480 O O . ILE A 1 193 ? -0.611 -10.575 7.999 1.00 82.12 193 ILE A O 1
#

Secondary structure (DSSP, 8-state):
-PPPPPPP----PPPGGGTTTSTTS-------PPPPPPPPP-----------------------PPPPPPSSGGGS--EEEEE----TTSHHHHHHHHSEE-TT-GGGTT---THHHHS-EE--S-EEEGGGGTT--S-SEE-SS-EE--EEEEEETTT------PPPPPHHHHTT-SSSS-SS-SSSBPPP-

Foldseek 3Di:
DDDDDDDDPDDPPDPPVPLPPPPPPDDDDDDDDDDDDDDDDDDDDDDDDDDDDDDDDDDPPPPPDDPDDDPDPLPDKDKDKDQQSDACLDQVVVCQAVQWGALPDCVCVPPDPDPCSVPTGGDDNQKDWLCVVVPPQAAQAWALVDGGDRITMIIRPVHDDHDDWDHDDDVVVSVVDSADDDPVHPDSGDDID

InterPro domains:
  IPR036691 Endonuclease/exonuclease/phosphatase superfamily [G3DSA:3.60.10.10] (53-188)
  IPR036691 Endonuclease/exonuclease/phosphatase superfamily [SSF56219] (75-188)
  IPR050410 CCR4/nocturin mRNA turnover and transcription [PTHR12121] (72-188)

Organism: NCBI:txid34475

Sequence (193 aa):
MICPPVPSRRSRVPSCKHIEHEAQTAGTSRKVEPTPETYGRGVGGERNEGRANGSAAGELSGSSLPPPVYSDGTKIPLIICDDFNLMPASGVYEFLSNRTVSHDHADFMGHMYGKYMLEGLRHRLGTKSVYASTGEHPNTNYTPSFQGPLDYIWYSTANLSVNAVVGEVDNSYLEKVVGFPNAHFPSDCEYLI

pLDDT: mean 71.15, std 26.12, range [24.55, 96.19]

Radius of gyration: 26.43 Å; chains: 1; bounding box: 100×64×47 Å